Protein AF-A0A816CLB2-F1 (afdb_monomer_lite)

Structure (mmCIF, N/CA/C/O backbone):
data_AF-A0A816CLB2-F1
#
_entry.id   AF-A0A816CLB2-F1
#
loop_
_atom_site.group_PDB
_atom_site.id
_atom_site.type_symbol
_atom_site.label_atom_id
_atom_site.label_alt_id
_atom_site.label_comp_id
_atom_site.label_asym_id
_atom_site.label_entity_id
_atom_site.label_seq_id
_atom_site.pdbx_PDB_ins_code
_atom_site.Cartn_x
_atom_site.Cartn_y
_atom_site.Cartn_z
_atom_site.occupancy
_atom_site.B_iso_or_equiv
_atom_site.auth_seq_id
_atom_site.auth_comp_id
_atom_site.auth_asym_id
_atom_site.auth_atom_id
_atom_site.pdbx_PDB_model_num
ATOM 1 N N . MET A 1 1 ? -13.995 4.917 30.027 1.00 47.16 1 MET A N 1
ATOM 2 C CA . MET A 1 1 ? -13.224 3.662 29.851 1.00 47.16 1 MET A CA 1
ATOM 3 C C . MET A 1 1 ? -13.893 2.877 28.724 1.00 47.16 1 MET A C 1
ATOM 5 O O . MET A 1 1 ? -15.008 3.245 28.377 1.00 47.16 1 MET A O 1
ATOM 9 N N . LEU A 1 2 ? -13.229 1.906 28.094 1.00 53.00 2 LEU A N 1
ATOM 10 C CA . LEU A 1 2 ? -13.902 0.981 27.165 1.00 53.00 2 LEU A CA 1
ATOM 11 C C . LEU A 1 2 ? -14.524 -0.148 28.004 1.00 53.00 2 LEU A C 1
ATOM 13 O O . LEU A 1 2 ? -13.940 -0.519 29.017 1.00 53.00 2 LEU A O 1
ATOM 17 N N . ASN A 1 3 ? -15.722 -0.606 27.640 1.00 52.41 3 ASN A N 1
ATOM 18 C CA . ASN A 1 3 ? -16.567 -1.459 28.479 1.00 52.41 3 ASN A CA 1
ATOM 19 C C . ASN A 1 3 ? -15.987 -2.880 28.636 1.00 52.41 3 ASN A C 1
ATOM 21 O O . ASN A 1 3 ? -15.749 -3.567 27.643 1.00 52.41 3 ASN A O 1
ATOM 25 N N . ASP A 1 4 ? -15.801 -3.343 29.874 1.00 55.94 4 ASP A N 1
ATOM 26 C CA . ASP A 1 4 ? -15.183 -4.647 30.177 1.00 55.94 4 ASP A CA 1
ATOM 27 C C . ASP A 1 4 ? -16.116 -5.853 29.916 1.00 55.94 4 ASP A C 1
ATOM 29 O O . ASP A 1 4 ? -15.723 -7.001 30.113 1.00 55.94 4 ASP A O 1
ATOM 33 N N . ARG A 1 5 ? -17.346 -5.616 29.435 1.00 55.66 5 ARG A N 1
ATOM 34 C CA . ARG A 1 5 ? -18.370 -6.637 29.127 1.00 55.66 5 ARG A CA 1
ATOM 35 C C . ARG A 1 5 ? -18.443 -7.050 27.648 1.00 55.66 5 ARG A C 1
ATOM 37 O O . ARG A 1 5 ? -19.463 -7.524 27.175 1.00 55.66 5 ARG A O 1
ATOM 44 N N . ALA A 1 6 ? -17.345 -6.901 26.912 1.00 58.72 6 ALA A N 1
ATOM 45 C CA . ALA A 1 6 ? -17.178 -7.351 25.526 1.00 58.72 6 ALA A CA 1
ATOM 46 C C . ALA A 1 6 ? -17.761 -8.763 25.235 1.00 58.72 6 ALA A C 1
ATOM 48 O O . ALA A 1 6 ? -17.165 -9.768 25.627 1.00 58.72 6 ALA A O 1
ATOM 49 N N . GLN A 1 7 ? -18.867 -8.839 24.481 1.00 68.50 7 GLN A N 1
ATOM 50 C CA . GLN A 1 7 ? -19.517 -10.085 24.037 1.00 68.50 7 GLN A CA 1
ATOM 51 C C . GLN A 1 7 ? -19.471 -10.255 22.504 1.00 68.50 7 GLN A C 1
ATOM 53 O O . GLN A 1 7 ? -19.108 -9.348 21.756 1.00 68.50 7 GLN A O 1
ATOM 58 N N . THR A 1 8 ? -19.816 -11.454 22.024 1.00 72.94 8 THR A N 1
ATOM 59 C CA . THR A 1 8 ? -20.040 -11.716 20.588 1.00 72.94 8 THR A CA 1
ATOM 60 C C . THR A 1 8 ? -21.415 -11.154 20.201 1.00 72.94 8 THR A C 1
ATOM 62 O O . THR A 1 8 ? -22.356 -11.384 20.959 1.00 72.94 8 THR A O 1
ATOM 65 N N . PRO A 1 9 ? -21.580 -10.438 19.071 1.00 84.75 9 PRO A N 1
ATOM 66 C CA . PRO A 1 9 ? -22.865 -9.852 18.707 1.00 84.75 9 PRO A CA 1
ATOM 67 C C . PRO A 1 9 ? -23.951 -10.914 18.509 1.00 84.75 9 PRO A C 1
ATOM 69 O O . PRO A 1 9 ? -23.724 -11.957 17.894 1.00 84.75 9 PRO A O 1
ATOM 72 N N . THR A 1 10 ? -25.143 -10.605 19.009 1.00 85.31 10 THR A N 1
ATOM 73 C CA . THR A 1 10 ? -26.336 -11.458 18.996 1.00 85.31 10 THR A CA 1
ATOM 74 C C . THR A 1 10 ? -27.439 -10.926 18.079 1.00 85.31 10 THR A C 1
ATOM 76 O O . THR A 1 10 ? -28.344 -11.684 17.734 1.00 85.31 10 THR A O 1
ATOM 79 N N . THR A 1 11 ? -27.360 -9.662 17.632 1.00 88.69 11 THR A N 1
ATOM 80 C CA . THR A 1 11 ? -28.346 -9.041 16.722 1.00 88.69 11 THR A CA 1
ATOM 81 C C . THR A 1 11 ? -27.744 -8.568 15.392 1.00 88.69 11 THR A C 1
ATOM 83 O O . THR A 1 11 ? -26.525 -8.448 15.224 1.00 88.69 11 THR A O 1
ATOM 86 N N . GLN A 1 12 ? -28.607 -8.309 14.405 1.00 87.06 12 GLN A N 1
ATOM 87 C CA . GLN A 1 12 ? -28.181 -7.832 13.090 1.00 87.06 12 GLN A CA 1
ATOM 88 C C . GLN A 1 12 ? -27.608 -6.410 13.160 1.00 87.06 12 GLN A C 1
ATOM 90 O O . GLN A 1 12 ? -26.611 -6.113 12.508 1.00 87.06 12 GLN A O 1
ATOM 95 N N . GLU A 1 13 ? -28.211 -5.551 13.971 1.00 89.06 13 GLU A N 1
ATOM 96 C CA . GLU A 1 13 ? -27.792 -4.173 14.235 1.00 89.06 13 GLU A CA 1
ATOM 97 C C . GLU A 1 13 ? -26.381 -4.174 14.829 1.00 89.06 13 GLU A C 1
ATOM 99 O O . GLU A 1 13 ? -25.489 -3.483 14.339 1.00 89.06 13 GLU A O 1
ATOM 104 N N . GLN A 1 14 ? -26.150 -5.053 15.806 1.00 89.38 14 GLN A N 1
ATOM 105 C CA . GLN A 1 14 ? -24.847 -5.269 16.420 1.00 89.38 14 GLN A CA 1
ATOM 106 C C . GLN A 1 14 ? -23.773 -5.706 15.402 1.00 89.38 14 GLN A C 1
ATOM 108 O O . GLN A 1 14 ? -22.661 -5.179 15.428 1.00 89.38 14 GLN A O 1
ATOM 113 N N . GLN A 1 15 ? -24.084 -6.606 14.458 1.00 91.62 15 GLN A N 1
ATOM 114 C CA . GLN A 1 15 ? -23.147 -6.945 13.374 1.00 91.62 15 GLN A CA 1
ATOM 115 C C . GLN A 1 15 ? -22.922 -5.783 12.392 1.00 91.62 15 GLN A C 1
ATOM 117 O O . GLN A 1 15 ? -21.819 -5.630 11.863 1.00 91.62 15 GLN A O 1
ATOM 122 N N . THR A 1 16 ? -23.938 -4.959 12.131 1.00 89.88 16 THR A N 1
ATOM 123 C CA . THR A 1 16 ? -23.809 -3.804 11.231 1.00 89.88 16 THR A CA 1
ATOM 124 C C . THR A 1 16 ? -22.740 -2.824 11.727 1.00 89.88 16 THR A C 1
ATOM 126 O O . THR A 1 16 ? -21.962 -2.339 10.912 1.00 89.88 16 THR A O 1
ATOM 129 N N . LEU A 1 17 ? -22.583 -2.649 13.043 1.00 90.81 17 LEU A N 1
ATOM 130 C CA . LEU A 1 17 ? -21.523 -1.815 13.631 1.00 90.81 17 LEU A CA 1
ATOM 131 C C . LEU A 1 17 ? -20.106 -2.343 13.318 1.00 90.81 17 LEU A C 1
ATOM 133 O O . LEU A 1 17 ? -19.226 -1.570 12.939 1.00 90.81 17 LEU A O 1
ATOM 137 N N . TYR A 1 18 ? -19.882 -3.665 13.368 1.00 93.12 18 TYR A N 1
ATOM 138 C CA . TYR A 1 18 ? -18.615 -4.271 12.918 1.00 93.12 18 TYR A CA 1
ATOM 139 C C . TYR A 1 18 ? -18.376 -4.069 11.410 1.00 93.12 18 TYR A C 1
ATOM 141 O O . TYR A 1 18 ? -17.237 -3.893 10.974 1.00 93.12 18 TYR A O 1
ATOM 149 N N . ASN A 1 19 ? -19.440 -4.078 10.602 1.00 92.38 19 ASN A N 1
ATOM 150 C CA . ASN A 1 19 ? -19.346 -3.860 9.159 1.00 92.38 19 ASN A CA 1
ATOM 151 C C . ASN A 1 19 ? -18.997 -2.406 8.821 1.00 92.38 19 ASN A C 1
ATOM 153 O O . ASN A 1 19 ? -18.107 -2.168 8.006 1.00 92.38 19 ASN A O 1
ATOM 157 N N . GLU A 1 20 ? -19.663 -1.442 9.455 1.00 90.12 20 GLU A N 1
ATOM 158 C CA . GLU A 1 20 ? -19.375 -0.010 9.323 1.00 90.12 20 GLU A CA 1
ATOM 159 C C . GLU A 1 20 ? -17.947 0.311 9.765 1.00 90.12 20 GLU A C 1
ATOM 161 O O . GLU A 1 20 ? -17.233 1.031 9.065 1.00 90.12 20 GLU A O 1
ATOM 166 N N . PHE A 1 21 ? -17.482 -0.314 10.850 1.00 93.31 21 PHE A N 1
ATOM 167 C CA . PHE A 1 21 ? -16.097 -0.213 11.297 1.00 93.31 21 PHE A CA 1
ATOM 168 C C . PHE A 1 21 ? -15.098 -0.669 10.213 1.00 93.31 21 PHE A C 1
ATOM 170 O O . PHE A 1 21 ? -14.149 0.057 9.907 1.00 93.31 21 PHE A O 1
ATOM 177 N N . ILE A 1 22 ? -15.331 -1.818 9.560 1.00 93.81 22 ILE A N 1
ATOM 178 C CA . ILE A 1 22 ? -14.473 -2.302 8.458 1.00 93.81 22 ILE A CA 1
ATOM 179 C C . ILE A 1 22 ? -14.586 -1.419 7.205 1.00 93.81 22 ILE A C 1
ATOM 181 O O . ILE A 1 22 ? -13.595 -1.230 6.503 1.00 93.81 22 ILE A O 1
ATOM 185 N N . LEU A 1 23 ? -15.748 -0.833 6.908 1.00 89.06 23 LEU A N 1
ATOM 186 C CA . LEU A 1 23 ? -15.881 0.122 5.797 1.00 89.06 23 LEU A CA 1
ATOM 187 C C . LEU A 1 23 ? -15.070 1.401 6.038 1.00 89.06 23 LEU A C 1
ATOM 189 O O . LEU A 1 23 ? -14.453 1.927 5.111 1.00 89.06 23 LEU A O 1
ATOM 193 N N . MET A 1 24 ? -15.077 1.885 7.280 1.00 91.06 24 MET A N 1
ATOM 194 C CA . MET A 1 24 ? -14.465 3.147 7.687 1.00 91.06 24 MET A CA 1
ATOM 195 C C . MET A 1 24 ? -12.944 3.044 7.874 1.00 91.06 24 MET A C 1
ATOM 197 O O . MET A 1 24 ? -12.213 3.958 7.485 1.00 91.06 24 MET A O 1
ATOM 201 N N . TYR A 1 25 ? -12.465 1.931 8.437 1.00 94.69 25 TYR A N 1
ATOM 202 C CA . TYR A 1 25 ? -11.061 1.722 8.812 1.00 94.69 25 TYR A CA 1
ATOM 203 C C . TYR A 1 25 ? -10.380 0.551 8.085 1.00 94.69 25 TYR A C 1
ATOM 205 O O . TYR A 1 25 ? -9.188 0.318 8.270 1.00 94.69 25 TYR A O 1
ATOM 213 N N . GLY A 1 26 ? -11.085 -0.175 7.222 1.00 94.00 26 GLY A N 1
ATOM 214 C CA . GLY A 1 26 ? -10.545 -1.354 6.551 1.00 94.00 26 GLY A CA 1
ATOM 215 C C . GLY A 1 26 ? -10.411 -2.567 7.477 1.00 94.00 26 GLY A C 1
ATOM 216 O O . GLY A 1 26 ? -10.981 -2.643 8.563 1.00 94.00 26 GLY A O 1
ATOM 217 N N . THR A 1 27 ? -9.650 -3.556 7.018 1.00 93.62 27 THR A N 1
ATOM 218 C CA . THR A 1 27 ? -9.418 -4.832 7.722 1.00 93.62 27 THR A CA 1
ATOM 219 C C . THR A 1 27 ? -8.087 -4.872 8.469 1.00 93.62 27 THR A C 1
ATOM 221 O O . THR A 1 27 ? -7.867 -5.714 9.340 1.00 93.62 27 THR A O 1
ATOM 224 N N . HIS A 1 28 ? -7.180 -3.970 8.117 1.00 94.00 28 HIS A N 1
ATOM 225 C CA . HIS A 1 28 ? -5.837 -3.872 8.658 1.00 94.00 28 HIS A CA 1
ATOM 226 C C . HIS A 1 28 ? -5.539 -2.421 9.039 1.00 94.00 28 HIS A C 1
ATOM 228 O O . HIS A 1 28 ? -6.291 -1.511 8.703 1.00 94.00 28 HIS A O 1
ATOM 234 N N . TYR A 1 29 ? -4.406 -2.194 9.692 1.00 94.00 29 TYR A N 1
ATOM 235 C CA . TYR A 1 29 ? -3.774 -0.884 9.785 1.00 94.00 29 TYR A CA 1
ATOM 236 C C . TYR A 1 29 ? -2.345 -0.954 9.246 1.00 94.00 29 TYR A C 1
ATOM 238 O O . TYR A 1 29 ? -1.702 -2.004 9.298 1.00 94.00 29 TYR A O 1
ATOM 246 N N . ILE A 1 30 ? -1.840 0.160 8.719 1.00 93.31 30 ILE A N 1
ATOM 247 C CA . ILE A 1 30 ? -0.460 0.286 8.243 1.00 93.31 30 ILE A CA 1
ATOM 248 C C . ILE A 1 30 ? 0.440 0.436 9.472 1.00 93.31 30 ILE A C 1
ATOM 250 O O . ILE A 1 30 ? 0.574 1.524 10.032 1.00 93.31 30 ILE A O 1
ATOM 254 N N . SER A 1 31 ? 1.028 -0.673 9.919 1.00 92.62 31 SER A N 1
ATOM 255 C CA . SER A 1 31 ? 1.918 -0.721 11.083 1.00 92.62 31 SER A CA 1
ATOM 256 C C . SER A 1 31 ? 3.331 -0.236 10.762 1.00 92.62 31 SER A C 1
ATOM 258 O O . SER A 1 31 ? 4.023 0.276 11.640 1.00 92.6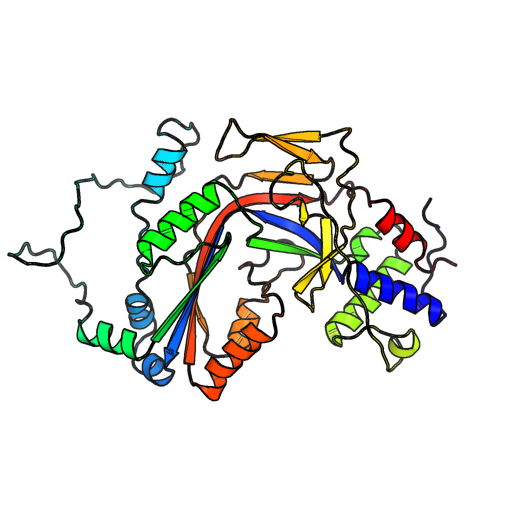2 31 SER A O 1
ATOM 260 N N . ARG A 1 32 ? 3.753 -0.356 9.498 1.00 92.19 32 ARG A N 1
ATOM 261 C CA . ARG A 1 32 ? 5.064 0.087 9.016 1.00 92.19 32 ARG A CA 1
ATOM 262 C C . ARG A 1 32 ? 4.996 0.526 7.554 1.00 92.19 32 ARG A C 1
ATOM 264 O O . ARG A 1 32 ? 4.298 -0.082 6.747 1.00 92.19 32 ARG A O 1
ATOM 271 N N . ALA A 1 33 ? 5.764 1.542 7.187 1.00 91.88 33 ALA A N 1
ATOM 272 C CA . ALA A 1 33 ? 5.967 1.996 5.817 1.00 91.88 33 ALA A CA 1
ATOM 273 C C . ALA A 1 33 ? 7.462 2.122 5.505 1.00 91.88 33 ALA A C 1
ATOM 275 O O . ALA A 1 33 ? 8.268 2.443 6.377 1.00 91.88 33 ALA A O 1
ATOM 276 N N . ILE A 1 34 ? 7.826 1.879 4.248 1.00 90.31 34 ILE A N 1
ATOM 277 C CA . ILE A 1 34 ? 9.143 2.224 3.703 1.00 90.31 34 ILE A CA 1
ATOM 278 C C . ILE A 1 34 ? 8.967 3.484 2.866 1.00 90.31 34 ILE A C 1
ATOM 280 O O . ILE A 1 34 ? 8.057 3.552 2.031 1.00 90.31 34 ILE A O 1
ATOM 284 N N . VAL A 1 35 ? 9.839 4.459 3.099 1.00 91.62 35 VAL A N 1
ATOM 285 C CA . VAL A 1 35 ? 9.767 5.797 2.515 1.00 91.62 35 VAL A CA 1
ATOM 286 C C . VAL A 1 35 ? 11.017 6.066 1.675 1.00 91.62 35 VAL A C 1
ATOM 288 O O . VAL A 1 35 ? 12.128 5.690 2.059 1.00 91.62 35 VAL A O 1
ATOM 291 N N . GLY A 1 36 ? 10.817 6.663 0.499 1.00 92.12 36 GLY A N 1
ATOM 292 C CA . GLY A 1 36 ? 11.863 6.935 -0.483 1.00 92.12 36 GLY A CA 1
ATOM 293 C C . GLY A 1 36 ? 11.304 7.001 -1.907 1.00 92.12 36 GLY A C 1
ATOM 294 O O . GLY A 1 36 ? 10.337 7.719 -2.161 1.00 92.12 36 GLY A O 1
ATOM 295 N N . GLY A 1 37 ? 11.905 6.259 -2.838 1.00 91.12 37 GLY A N 1
ATOM 296 C CA . GLY A 1 37 ? 11.543 6.240 -4.258 1.00 91.12 37 GLY A CA 1
ATOM 297 C C . GLY A 1 37 ? 11.299 4.839 -4.815 1.00 91.12 37 GLY A C 1
ATOM 298 O O . GLY A 1 37 ? 11.955 3.879 -4.418 1.00 91.12 37 GLY A O 1
ATOM 299 N N . ARG A 1 38 ? 10.370 4.709 -5.766 1.00 90.62 38 ARG A N 1
ATOM 300 C CA . ARG A 1 38 ? 10.195 3.495 -6.576 1.00 90.62 38 ARG A CA 1
ATOM 301 C C . ARG A 1 38 ? 10.047 3.834 -8.054 1.00 90.62 38 ARG A C 1
ATOM 303 O O . ARG A 1 38 ? 9.262 4.709 -8.401 1.00 90.62 38 ARG A O 1
ATOM 310 N N . ALA A 1 39 ? 10.734 3.090 -8.909 1.00 89.06 39 ALA A N 1
ATOM 311 C CA . ALA A 1 39 ? 10.478 3.048 -10.339 1.00 89.06 39 ALA A CA 1
ATOM 312 C C . ALA A 1 39 ? 10.144 1.607 -10.736 1.00 89.06 39 ALA A C 1
ATOM 314 O O . ALA A 1 39 ? 10.922 0.686 -10.482 1.00 89.06 39 ALA A O 1
ATOM 315 N N . ASN A 1 40 ? 8.986 1.417 -11.359 1.00 86.94 40 ASN A N 1
ATOM 316 C CA . ASN A 1 40 ? 8.612 0.166 -12.004 1.00 86.94 40 ASN A CA 1
ATOM 317 C C . ASN A 1 40 ? 8.750 0.374 -13.513 1.00 86.94 40 ASN A C 1
ATOM 319 O O . ASN A 1 40 ? 8.269 1.384 -14.022 1.00 86.94 40 ASN A O 1
ATOM 323 N N . ILE A 1 41 ? 9.343 -0.569 -14.239 1.00 86.81 41 ILE A N 1
ATOM 324 C CA . ILE A 1 41 ? 9.309 -0.563 -15.709 1.00 86.81 41 ILE A CA 1
ATOM 325 C C . ILE A 1 41 ? 8.680 -1.880 -16.156 1.00 86.81 41 ILE A C 1
ATOM 327 O O . ILE A 1 41 ? 9.056 -2.960 -15.712 1.00 86.81 41 ILE A O 1
ATOM 331 N N . TYR A 1 42 ? 7.652 -1.778 -16.984 1.00 87.88 42 TYR A N 1
ATOM 332 C CA . TYR A 1 42 ? 6.843 -2.885 -17.465 1.00 87.88 42 TYR A CA 1
ATOM 333 C C . TYR A 1 42 ? 7.152 -3.071 -18.942 1.00 87.88 42 TYR A C 1
ATOM 335 O O . TYR A 1 42 ? 6.623 -2.332 -19.774 1.00 87.88 42 TYR A O 1
ATOM 343 N N . THR A 1 43 ? 8.009 -4.036 -19.265 1.00 90.25 43 THR A N 1
ATOM 344 C CA . THR A 1 43 ? 8.333 -4.383 -20.650 1.00 90.25 43 THR A CA 1
ATOM 345 C C . THR A 1 43 ? 7.464 -5.555 -21.079 1.00 90.25 43 THR A C 1
ATOM 347 O O . THR A 1 43 ? 7.670 -6.696 -20.663 1.00 90.25 43 THR A O 1
ATOM 350 N N . PHE A 1 44 ? 6.460 -5.267 -21.901 1.00 91.19 44 PHE A N 1
ATOM 351 C CA . PHE A 1 44 ? 5.616 -6.275 -22.527 1.00 91.19 44 PHE A CA 1
ATOM 352 C C . PHE A 1 44 ? 6.347 -6.814 -23.755 1.00 91.19 44 PHE A C 1
ATOM 354 O O . PHE A 1 44 ? 6.688 -6.030 -24.631 1.00 91.19 44 PHE A O 1
ATOM 361 N N . MET A 1 45 ? 6.581 -8.124 -23.825 1.00 93.81 45 MET A N 1
ATOM 362 C CA . MET A 1 45 ? 7.253 -8.802 -24.946 1.00 93.81 45 MET A CA 1
ATOM 363 C C . MET A 1 45 ? 6.322 -9.836 -25.578 1.00 93.81 45 MET A C 1
ATOM 365 O O . MET A 1 45 ? 5.637 -10.562 -24.853 1.00 93.81 45 MET A O 1
ATOM 369 N N . ASN A 1 46 ? 6.280 -9.919 -26.907 1.00 94.31 46 ASN A N 1
ATOM 370 C CA . ASN A 1 46 ? 5.466 -10.903 -27.621 1.00 94.31 46 ASN A CA 1
ATOM 371 C C . ASN A 1 46 ? 5.806 -12.341 -27.152 1.00 94.31 46 ASN A C 1
ATOM 373 O O . ASN A 1 46 ? 6.975 -12.690 -26.971 1.00 94.31 46 ASN A O 1
ATOM 377 N N . LYS A 1 47 ? 4.794 -13.193 -26.927 1.00 92.56 47 LYS A N 1
ATOM 378 C CA . LYS A 1 47 ? 5.000 -14.569 -26.433 1.00 92.56 47 LYS A CA 1
ATOM 379 C C . LYS A 1 47 ? 5.847 -15.434 -27.360 1.00 92.56 47 LYS A C 1
ATOM 381 O O . LYS A 1 47 ? 6.598 -16.260 -26.852 1.00 92.56 47 LYS A O 1
ATOM 386 N N . ASP A 1 48 ? 5.737 -15.265 -28.671 1.00 94.38 48 ASP A N 1
ATOM 387 C CA . ASP A 1 48 ? 6.519 -16.028 -29.643 1.00 94.38 48 ASP A CA 1
ATOM 388 C C . ASP A 1 48 ? 7.950 -15.502 -29.748 1.00 94.38 48 ASP A C 1
ATOM 390 O O . ASP A 1 48 ? 8.873 -16.306 -29.846 1.00 94.38 48 ASP A O 1
ATOM 394 N N . TYR A 1 49 ? 8.161 -14.192 -29.577 1.00 93.25 49 TYR A N 1
ATOM 395 C CA . TYR A 1 49 ? 9.499 -13.628 -29.373 1.00 93.25 49 TYR A CA 1
ATOM 396 C C . TYR A 1 49 ? 10.185 -14.253 -28.147 1.00 93.25 49 TYR A C 1
ATOM 398 O O . TYR A 1 49 ? 11.275 -14.804 -28.257 1.00 93.25 49 TYR A O 1
ATOM 406 N N . VAL A 1 50 ? 9.512 -14.284 -26.991 1.00 92.00 50 VAL A N 1
ATOM 407 C CA . VAL A 1 50 ? 10.070 -14.865 -25.750 1.00 92.00 50 VAL A CA 1
ATOM 408 C C . VAL A 1 50 ? 10.368 -16.370 -25.861 1.00 92.00 50 VAL A C 1
ATOM 410 O O . VAL A 1 50 ? 11.206 -16.867 -25.118 1.00 92.00 50 VAL A O 1
ATOM 413 N N . LYS A 1 51 ? 9.735 -17.110 -26.784 1.00 93.00 51 LYS A N 1
ATOM 414 C CA . LYS A 1 51 ? 10.070 -18.526 -27.049 1.00 93.00 51 LYS A CA 1
ATOM 415 C C . LYS A 1 51 ? 11.348 -18.711 -27.877 1.00 93.00 51 LYS A C 1
ATOM 417 O O . LYS A 1 51 ? 11.913 -19.799 -27.832 1.00 93.00 51 LYS A O 1
ATOM 422 N N . LYS A 1 52 ? 11.767 -17.709 -28.663 1.00 94.38 52 LYS A N 1
ATOM 423 C CA . LYS A 1 52 ? 12.946 -17.796 -29.547 1.00 94.38 52 LYS A CA 1
ATOM 424 C C . LYS A 1 52 ? 14.271 -17.713 -28.786 1.00 94.38 52 LYS A C 1
ATOM 426 O O . LYS A 1 52 ? 15.249 -18.303 -29.233 1.00 94.38 52 LYS A O 1
ATOM 431 N N . TYR A 1 53 ? 14.302 -16.973 -27.679 1.00 91.88 53 TYR A N 1
ATOM 432 C CA . TYR A 1 53 ? 15.528 -16.623 -26.956 1.00 91.88 53 TYR A CA 1
ATOM 433 C C . TYR A 1 53 ? 15.620 -17.321 -25.600 1.00 91.88 53 TYR A C 1
ATOM 435 O O . TYR A 1 53 ? 14.612 -17.590 -24.942 1.00 91.88 53 TYR A O 1
ATOM 443 N N . SER A 1 54 ? 16.849 -17.574 -25.155 1.00 89.75 54 SER A N 1
ATOM 444 C CA . SER A 1 54 ? 17.117 -18.009 -23.784 1.00 89.75 54 SER A CA 1
ATOM 445 C C . SER A 1 54 ? 16.771 -16.916 -22.767 1.00 89.75 54 SER A C 1
ATOM 447 O O . SER A 1 54 ? 16.654 -15.730 -23.089 1.00 89.75 54 SER A O 1
ATOM 449 N N . ARG A 1 55 ? 16.623 -17.301 -21.494 1.00 83.69 55 ARG A N 1
ATOM 450 C CA . ARG A 1 55 ? 16.359 -16.341 -20.412 1.00 83.69 55 ARG A CA 1
ATOM 451 C C . ARG A 1 55 ? 17.522 -15.362 -20.246 1.00 83.69 55 ARG A C 1
ATOM 453 O O . ARG A 1 55 ? 17.305 -14.199 -19.920 1.00 83.69 55 ARG A O 1
ATOM 460 N N . GLU A 1 56 ? 18.734 -15.843 -20.470 1.00 83.94 56 GLU A N 1
ATOM 461 C CA . GLU A 1 56 ? 19.984 -15.102 -20.409 1.00 83.94 56 GLU A CA 1
ATOM 462 C C . GLU A 1 56 ? 20.024 -14.036 -21.513 1.00 83.94 56 GLU A C 1
ATOM 464 O O . GLU A 1 56 ? 20.208 -12.862 -21.203 1.00 83.94 56 GLU A O 1
ATOM 469 N N . GLU A 1 57 ? 19.720 -14.402 -22.763 1.00 87.88 57 GLU A N 1
ATOM 470 C CA . GLU A 1 57 ? 19.619 -13.454 -23.886 1.00 87.88 57 GLU A CA 1
ATOM 471 C C . GLU A 1 57 ? 18.509 -12.415 -23.670 1.00 87.88 57 GLU A C 1
ATOM 473 O O . GLU A 1 57 ? 18.723 -11.231 -23.923 1.00 87.88 57 GLU A O 1
ATOM 478 N N . LEU A 1 58 ? 17.348 -12.814 -23.137 1.00 87.50 58 LEU A N 1
ATOM 479 C CA . LEU A 1 58 ? 16.277 -11.873 -22.785 1.00 87.50 58 LEU A CA 1
ATOM 480 C C . LEU A 1 58 ? 16.705 -10.905 -21.670 1.00 87.50 58 LEU A C 1
ATOM 482 O O . LEU A 1 58 ? 16.373 -9.724 -21.727 1.00 87.50 58 LEU A O 1
ATOM 486 N N . ASN A 1 59 ? 17.457 -11.369 -20.666 1.00 83.31 59 ASN A N 1
ATOM 487 C CA . ASN A 1 59 ? 18.002 -10.503 -19.615 1.00 83.31 59 ASN A CA 1
ATOM 488 C C . ASN A 1 59 ? 19.045 -9.514 -20.173 1.00 83.31 59 ASN A C 1
ATOM 490 O O . ASN A 1 59 ? 19.049 -8.350 -19.769 1.00 83.31 59 ASN A O 1
ATOM 494 N N . GLU A 1 60 ? 19.899 -9.953 -21.105 1.00 83.38 60 GLU A N 1
ATOM 495 C CA . GLU A 1 60 ? 20.857 -9.090 -21.812 1.00 83.38 60 GLU A CA 1
ATOM 496 C C . GLU A 1 60 ? 20.140 -8.033 -22.671 1.00 83.38 60 GLU A C 1
ATOM 498 O O . GLU A 1 60 ? 20.475 -6.853 -22.587 1.00 83.38 60 GLU A O 1
ATOM 503 N N . GLN A 1 61 ? 19.114 -8.423 -23.436 1.00 85.12 61 GLN A N 1
ATOM 504 C CA . GLN A 1 61 ? 18.312 -7.527 -24.287 1.00 85.12 61 GLN A CA 1
ATOM 505 C C . GLN A 1 61 ? 17.473 -6.522 -23.491 1.00 85.12 61 GLN A C 1
ATOM 507 O O . GLN A 1 61 ? 17.358 -5.363 -23.889 1.00 85.12 61 GLN A O 1
ATOM 512 N N . LEU A 1 62 ? 16.920 -6.937 -22.344 1.00 84.50 62 LEU A N 1
ATOM 513 C CA . LEU A 1 62 ? 16.258 -6.026 -21.407 1.00 84.50 62 LEU A CA 1
ATOM 514 C C . LEU A 1 62 ? 17.228 -4.950 -20.889 1.00 84.50 62 LEU A C 1
ATOM 516 O O . LEU A 1 62 ? 16.777 -3.877 -20.493 1.00 84.50 62 LEU A O 1
ATOM 520 N N . GLY A 1 63 ? 18.541 -5.194 -20.971 1.00 70.00 63 GLY A N 1
ATOM 521 C CA . GLY A 1 63 ? 19.573 -4.159 -20.956 1.00 70.00 63 GLY A CA 1
ATOM 522 C C . GLY A 1 63 ? 20.106 -3.792 -19.577 1.00 70.00 63 GLY A C 1
ATOM 523 O O . GLY A 1 63 ? 20.777 -2.771 -19.449 1.00 70.00 63 GLY A O 1
ATOM 524 N N . TRP A 1 64 ? 19.809 -4.566 -18.523 1.00 56.75 64 TRP A N 1
ATOM 525 C CA . TRP A 1 64 ? 20.166 -4.172 -17.149 1.00 56.75 64 TRP A CA 1
ATOM 526 C C . TRP A 1 64 ? 21.416 -4.852 -16.607 1.00 56.75 64 TRP A C 1
ATOM 528 O O . TRP A 1 64 ? 21.476 -5.246 -15.445 1.00 56.75 64 TRP A O 1
ATOM 538 N N . SER A 1 65 ? 22.497 -4.763 -17.375 1.00 42.22 65 SER A N 1
ATOM 539 C CA . SER A 1 65 ? 23.723 -4.270 -16.753 1.00 42.22 65 SER A CA 1
ATOM 540 C C . SER A 1 65 ? 23.643 -2.743 -16.605 1.00 42.22 65 SER A C 1
ATOM 542 O O . SER A 1 65 ? 24.508 -2.024 -17.107 1.00 42.22 65 SER A O 1
ATOM 544 N N . VAL A 1 66 ? 22.628 -2.229 -15.889 1.00 41.41 66 VAL A N 1
ATOM 545 C CA . VAL A 1 66 ? 22.729 -0.884 -15.312 1.00 41.41 66 VAL A CA 1
ATOM 546 C C . VAL A 1 66 ? 23.680 -1.012 -14.126 1.00 41.41 66 VAL A C 1
ATOM 548 O O . VAL A 1 66 ? 23.267 -0.982 -12.970 1.00 41.41 66 VAL A O 1
ATOM 551 N N . GLN A 1 67 ? 24.975 -1.175 -14.420 1.00 41.66 67 GLN A N 1
ATOM 552 C CA . GLN A 1 67 ? 25.995 -0.709 -13.495 1.00 41.66 67 GLN A CA 1
ATOM 553 C C . GLN A 1 67 ? 25.690 0.770 -13.306 1.00 41.66 67 GLN A C 1
ATOM 555 O O . GLN A 1 67 ? 25.853 1.556 -14.237 1.00 41.66 67 GLN A O 1
ATOM 560 N N . ILE A 1 68 ? 25.183 1.142 -12.131 1.00 42.09 68 ILE A N 1
ATOM 561 C CA . ILE A 1 68 ? 24.913 2.542 -11.821 1.00 42.09 68 ILE A CA 1
ATOM 562 C C . ILE A 1 68 ? 26.251 3.208 -11.457 1.00 42.09 68 ILE A C 1
ATOM 564 O O . ILE A 1 68 ? 26.457 3.661 -10.334 1.00 42.09 68 ILE A O 1
ATOM 568 N N . SER A 1 69 ? 27.185 3.231 -12.414 1.00 40.75 69 SER A N 1
ATOM 569 C CA . SER A 1 69 ? 28.357 4.103 -12.389 1.00 40.75 69 SER A CA 1
ATOM 570 C C . SER A 1 69 ? 27.829 5.534 -12.402 1.00 40.75 69 SER A C 1
ATOM 572 O O . SER A 1 69 ? 27.305 5.988 -13.420 1.00 40.75 69 SER A O 1
ATOM 574 N N . GLY A 1 70 ? 27.841 6.169 -11.233 1.00 43.56 70 GLY A N 1
ATOM 575 C CA . GLY A 1 70 ? 27.132 7.421 -10.982 1.00 43.56 70 GLY A CA 1
ATOM 576 C C . GLY A 1 70 ? 26.178 7.382 -9.783 1.00 43.56 70 GLY A C 1
ATOM 577 O O . GLY A 1 70 ? 25.787 8.439 -9.314 1.00 43.56 70 GLY A O 1
ATOM 578 N N . TYR A 1 71 ? 25.811 6.215 -9.230 1.00 49.41 71 TYR A N 1
ATOM 579 C CA . TYR A 1 71 ? 25.076 6.179 -7.954 1.00 49.41 71 TYR A CA 1
ATOM 580 C C . TYR A 1 71 ? 25.996 6.514 -6.792 1.00 49.41 71 TYR A C 1
ATOM 582 O O . TYR A 1 71 ? 25.679 7.393 -6.007 1.00 49.41 71 TYR A O 1
ATOM 590 N N . GLU A 1 72 ? 27.159 5.865 -6.723 1.00 52.91 72 GLU A N 1
ATOM 591 C CA . GLU A 1 72 ? 28.188 6.208 -5.737 1.00 52.91 72 GLU A CA 1
ATOM 592 C C . GLU A 1 72 ? 28.681 7.647 -5.926 1.00 52.91 72 GLU A C 1
ATOM 594 O O . GLU A 1 72 ? 28.904 8.333 -4.944 1.00 52.91 72 GLU A O 1
ATOM 599 N N . GLU A 1 73 ? 28.766 8.144 -7.163 1.00 52.19 73 GLU A N 1
ATOM 600 C CA . GLU A 1 73 ? 29.159 9.529 -7.462 1.00 52.19 73 GLU A CA 1
ATOM 601 C C . GLU A 1 73 ? 28.092 10.541 -7.011 1.00 52.19 73 GLU A C 1
ATOM 603 O O . GLU A 1 73 ? 28.408 11.485 -6.302 1.00 52.19 73 GLU A O 1
ATOM 608 N N . LEU A 1 74 ? 26.812 10.293 -7.312 1.00 52.81 74 LEU A N 1
ATOM 609 C CA . LEU A 1 74 ? 25.703 11.162 -6.902 1.00 52.81 74 LEU A CA 1
ATOM 610 C C . LEU A 1 74 ? 25.400 11.048 -5.396 1.00 52.81 74 LEU A C 1
ATOM 612 O O . LEU A 1 74 ? 24.899 11.996 -4.800 1.00 52.81 74 LEU A O 1
ATOM 616 N N . LEU A 1 75 ? 25.740 9.924 -4.755 1.00 52.03 75 LEU A N 1
ATOM 617 C CA . LEU A 1 75 ? 25.844 9.855 -3.299 1.00 52.03 75 LEU A CA 1
ATOM 618 C C . LEU A 1 75 ? 27.035 10.705 -2.818 1.00 52.03 75 LEU A C 1
ATOM 620 O O . LEU A 1 75 ? 26.832 11.594 -2.005 1.00 52.03 75 LEU A O 1
ATOM 624 N N . ASN A 1 76 ? 28.247 10.540 -3.342 1.00 54.28 76 ASN A N 1
ATOM 625 C CA . ASN A 1 76 ? 29.403 11.341 -2.913 1.00 54.28 76 ASN A CA 1
ATOM 626 C C . ASN A 1 76 ? 29.175 12.862 -3.088 1.00 54.28 76 ASN A C 1
ATOM 628 O O . ASN A 1 76 ? 29.593 13.633 -2.228 1.00 54.28 76 ASN A O 1
ATOM 632 N N . ASP A 1 77 ? 28.445 13.291 -4.122 1.00 54.59 77 ASP A N 1
ATOM 633 C CA . ASP A 1 77 ? 28.024 14.686 -4.332 1.00 54.59 77 ASP A CA 1
ATOM 634 C C . ASP A 1 77 ? 26.954 15.170 -3.327 1.00 54.59 77 ASP A C 1
ATOM 636 O O . ASP A 1 77 ? 26.897 16.359 -3.010 1.00 54.59 77 ASP A O 1
ATOM 640 N N . LEU A 1 78 ? 26.082 14.279 -2.834 1.00 48.38 78 LEU A N 1
ATOM 641 C CA . LEU A 1 78 ? 25.025 14.605 -1.861 1.00 48.38 78 LEU A CA 1
ATOM 642 C C . LEU A 1 78 ? 25.478 14.490 -0.395 1.00 48.38 78 LEU A C 1
ATOM 644 O O . LEU A 1 78 ? 24.952 15.208 0.453 1.00 48.38 78 LEU A O 1
ATOM 648 N N . PHE A 1 79 ? 26.411 13.584 -0.101 1.00 54.94 79 PHE A N 1
ATOM 649 C CA . PHE A 1 79 ? 26.860 13.225 1.252 1.00 54.94 79 PHE A CA 1
ATOM 650 C C . PHE A 1 79 ? 28.261 13.758 1.584 1.00 54.94 79 PHE A C 1
ATOM 652 O O . PHE A 1 79 ? 28.613 13.867 2.757 1.00 54.94 79 PHE A O 1
ATOM 659 N N . GLY A 1 80 ? 29.037 14.151 0.571 1.00 48.84 80 GLY A N 1
ATOM 660 C CA . GLY A 1 80 ? 30.433 14.553 0.716 1.00 48.84 80 GLY A CA 1
ATOM 661 C C . GLY A 1 80 ? 31.378 13.360 0.937 1.00 48.84 80 GLY A C 1
ATOM 662 O O . GLY A 1 80 ? 30.944 12.266 1.301 1.00 48.84 80 GLY A O 1
ATOM 663 N N . PRO A 1 81 ? 32.695 13.543 0.730 1.00 51.34 81 PRO A N 1
ATOM 664 C CA . PRO A 1 81 ? 33.684 12.475 0.903 1.00 51.34 81 PRO A CA 1
ATOM 665 C C . PRO A 1 81 ? 34.012 12.142 2.373 1.00 51.34 81 PRO A C 1
ATOM 667 O O . PRO A 1 81 ? 34.709 11.159 2.618 1.00 51.34 81 PRO A O 1
ATOM 670 N N . ASP A 1 82 ? 33.535 12.941 3.335 1.00 51.09 82 ASP A N 1
ATOM 671 C CA . ASP A 1 82 ? 34.030 12.964 4.721 1.00 51.09 82 ASP A CA 1
ATOM 672 C C . ASP A 1 82 ? 33.075 12.337 5.770 1.00 51.09 82 ASP A C 1
ATOM 674 O O . ASP A 1 82 ? 33.312 12.473 6.972 1.00 51.09 82 ASP A O 1
ATOM 678 N N . ASP A 1 83 ? 31.995 11.652 5.364 1.00 46.84 83 ASP A N 1
ATOM 679 C CA . ASP A 1 83 ? 31.041 11.018 6.299 1.00 46.84 83 ASP A CA 1
ATOM 680 C C . ASP A 1 83 ? 31.674 9.784 7.004 1.00 46.84 83 ASP A C 1
ATOM 682 O O . ASP A 1 83 ? 32.036 8.805 6.339 1.00 46.84 83 ASP A O 1
ATOM 686 N N . PRO A 1 84 ? 31.842 9.777 8.347 1.00 43.34 84 PRO A N 1
ATOM 687 C CA . PRO A 1 84 ? 32.700 8.823 9.063 1.00 43.34 84 PRO A CA 1
ATOM 688 C C . PRO A 1 84 ? 32.132 7.398 9.247 1.00 43.34 84 PRO A C 1
ATOM 690 O O . PRO A 1 84 ? 32.575 6.675 10.143 1.00 43.34 84 PRO A O 1
ATOM 693 N N . TYR A 1 85 ? 31.187 6.952 8.413 1.00 39.22 85 TYR A N 1
ATOM 694 C CA . TYR A 1 85 ? 30.667 5.576 8.403 1.00 39.22 85 TYR A CA 1
ATOM 695 C C . TYR A 1 85 ? 31.285 4.738 7.264 1.00 39.22 85 TYR A C 1
ATOM 697 O O . TYR A 1 85 ? 30.663 4.562 6.211 1.00 39.22 85 TYR A O 1
ATOM 705 N N . PRO A 1 86 ? 32.491 4.156 7.445 1.00 36.81 86 PRO A N 1
ATOM 706 C CA . PRO A 1 86 ? 33.158 3.421 6.380 1.00 36.81 86 PRO A CA 1
ATOM 707 C C . PRO A 1 86 ? 32.368 2.162 5.989 1.00 36.81 86 PRO A C 1
ATOM 709 O O . PRO A 1 86 ? 31.934 1.393 6.857 1.00 36.81 86 PRO A O 1
ATOM 712 N N . PRO A 1 87 ? 32.216 1.870 4.687 1.00 38.19 87 PRO A N 1
ATOM 713 C CA . PRO A 1 87 ? 31.645 0.610 4.266 1.00 38.19 87 PRO A CA 1
ATOM 714 C C . PRO A 1 87 ? 32.604 -0.545 4.564 1.00 38.19 87 PRO A C 1
ATOM 716 O O . PRO A 1 87 ? 33.754 -0.557 4.128 1.00 38.19 87 PRO A O 1
ATOM 719 N N . THR A 1 88 ? 32.095 -1.587 5.220 1.00 36.81 88 THR A N 1
ATOM 720 C CA . THR A 1 88 ? 32.680 -2.931 5.174 1.00 36.81 88 THR A CA 1
ATOM 721 C C . THR A 1 88 ? 32.646 -3.455 3.732 1.00 36.81 88 THR A C 1
ATOM 723 O O . THR A 1 88 ? 31.674 -4.063 3.287 1.00 36.81 88 THR A O 1
ATOM 726 N N . GLN A 1 89 ? 33.704 -3.156 2.976 1.00 37.72 89 GLN A N 1
ATOM 727 C CA . GLN A 1 89 ? 33.887 -3.586 1.590 1.00 37.72 89 GLN A CA 1
ATOM 728 C C . GLN A 1 89 ? 34.303 -5.063 1.490 1.00 37.72 89 GLN A C 1
ATOM 730 O O . GLN A 1 89 ? 35.169 -5.513 2.246 1.00 37.72 89 GLN A O 1
ATOM 735 N N . PRO A 1 90 ? 33.855 -5.782 0.448 1.00 35.84 90 PRO A N 1
ATOM 736 C CA . PRO A 1 90 ? 34.702 -6.719 -0.276 1.00 35.84 90 PRO A CA 1
ATOM 737 C C . PRO A 1 90 ? 35.677 -5.926 -1.171 1.00 35.84 90 PRO A C 1
ATOM 739 O O . PRO A 1 90 ? 35.255 -5.081 -1.956 1.00 35.84 90 PRO A O 1
ATOM 742 N N . ARG A 1 91 ? 36.984 -6.197 -1.056 1.00 34.56 91 ARG A N 1
ATOM 743 C CA . ARG A 1 91 ? 38.057 -5.623 -1.907 1.00 34.56 91 ARG A CA 1
ATOM 744 C C . ARG A 1 91 ? 37.795 -5.966 -3.395 1.00 34.56 91 ARG A C 1
ATOM 746 O O . ARG A 1 91 ? 37.209 -7.010 -3.655 1.00 34.56 91 ARG A O 1
ATOM 753 N N . THR A 1 92 ? 38.206 -5.208 -4.418 1.00 30.77 92 THR A N 1
ATOM 754 C CA . THR A 1 92 ? 39.395 -4.340 -4.615 1.00 30.77 92 THR A CA 1
ATOM 755 C C . THR A 1 92 ? 39.104 -3.148 -5.554 1.00 30.77 92 THR A C 1
ATOM 757 O O . THR A 1 92 ? 38.253 -3.290 -6.431 1.00 30.77 92 THR A O 1
ATOM 760 N N . PRO A 1 93 ? 39.851 -2.026 -5.480 1.00 32.47 93 PRO A N 1
ATOM 761 C CA . PRO A 1 93 ? 39.673 -0.879 -6.378 1.00 32.47 93 PRO A CA 1
ATOM 762 C C . PRO A 1 93 ? 40.295 -1.083 -7.774 1.00 32.47 93 PRO A C 1
ATOM 764 O O . PRO A 1 93 ? 41.338 -1.722 -7.915 1.00 32.47 93 PRO A O 1
ATOM 767 N N . ILE A 1 94 ? 39.693 -0.457 -8.790 1.00 29.22 94 ILE A N 1
ATOM 768 C CA . ILE A 1 94 ? 40.261 -0.240 -10.133 1.00 29.22 94 ILE A CA 1
ATOM 769 C C . ILE A 1 94 ? 40.365 1.286 -10.334 1.00 29.22 94 ILE A C 1
ATOM 771 O O . ILE A 1 94 ? 39.411 1.985 -9.992 1.00 29.22 94 ILE A O 1
ATOM 775 N N . PRO A 1 95 ? 41.487 1.837 -10.839 1.00 31.30 95 PRO A N 1
ATOM 776 C CA . PRO A 1 95 ? 41.652 3.284 -10.982 1.00 31.30 95 PRO A CA 1
ATOM 777 C C . PRO A 1 95 ? 40.807 3.859 -12.129 1.00 31.30 95 PRO A C 1
ATOM 779 O O . PRO A 1 95 ? 40.713 3.275 -13.210 1.00 31.30 95 PRO A O 1
ATOM 782 N N . TYR A 1 96 ? 40.226 5.038 -11.897 1.00 29.27 96 TYR A N 1
ATOM 783 C CA . TYR A 1 96 ? 39.378 5.743 -12.858 1.00 29.27 96 TYR A CA 1
ATOM 784 C C . TYR A 1 96 ? 40.183 6.463 -13.951 1.00 29.27 96 TYR A C 1
ATOM 786 O O . TYR A 1 96 ? 41.213 7.082 -13.691 1.00 29.27 96 TYR A O 1
ATOM 794 N N . SER A 1 97 ? 39.649 6.455 -15.175 1.00 26.23 97 SER A N 1
ATOM 795 C CA . SER A 1 97 ? 39.974 7.438 -16.214 1.00 26.23 97 SER A CA 1
ATOM 796 C C . SER A 1 97 ? 38.712 7.788 -17.012 1.00 26.23 97 SER A C 1
ATOM 798 O O . SER A 1 97 ? 37.802 6.969 -17.145 1.00 26.23 97 SER A O 1
ATOM 800 N N . ASN A 1 98 ? 38.643 9.039 -17.467 1.00 32.19 98 ASN A N 1
ATOM 801 C CA . ASN A 1 98 ? 37.434 9.690 -17.980 1.00 32.19 98 ASN A CA 1
ATOM 802 C C . ASN A 1 98 ? 36.794 8.972 -19.178 1.00 32.19 98 ASN A C 1
ATOM 804 O O . ASN A 1 98 ? 37.495 8.673 -20.145 1.00 32.19 98 ASN A O 1
ATOM 808 N N . TYR A 1 99 ? 35.457 8.887 -19.207 1.00 26.64 99 TYR A N 1
ATOM 809 C CA . TYR A 1 99 ? 34.720 8.661 -20.454 1.00 26.64 99 TYR A CA 1
ATOM 810 C C . TYR A 1 99 ? 33.621 9.691 -20.703 1.00 26.64 99 TYR A C 1
ATOM 812 O O . TYR A 1 99 ? 32.676 9.872 -19.944 1.00 26.64 99 TYR A O 1
ATOM 820 N N . LYS A 1 100 ? 33.775 10.342 -21.853 1.00 25.58 100 LYS A N 1
ATOM 821 C CA . LYS A 1 100 ? 32.840 11.257 -22.494 1.00 25.58 100 LYS A CA 1
ATOM 822 C C . LYS A 1 100 ? 31.945 10.425 -23.412 1.00 25.58 100 LYS A C 1
ATOM 824 O O . LYS A 1 100 ? 32.472 9.721 -24.272 1.00 25.58 100 LYS A O 1
ATOM 829 N N . ILE A 1 101 ? 30.621 10.508 -23.271 1.00 27.58 101 ILE A N 1
ATOM 830 C CA . ILE A 1 101 ? 29.711 9.864 -24.229 1.00 27.58 101 ILE A CA 1
ATOM 831 C C . ILE A 1 101 ? 29.839 10.604 -25.567 1.00 27.58 101 ILE A C 1
ATOM 833 O O . ILE A 1 101 ? 29.502 11.782 -25.674 1.00 27.58 101 ILE A O 1
ATOM 837 N N . LEU A 1 102 ? 30.352 9.910 -26.582 1.00 26.70 102 LEU A N 1
ATOM 838 C CA . LEU A 1 102 ? 30.384 10.361 -27.972 1.00 26.70 102 LEU A CA 1
ATOM 839 C C . LEU A 1 102 ? 29.514 9.426 -28.82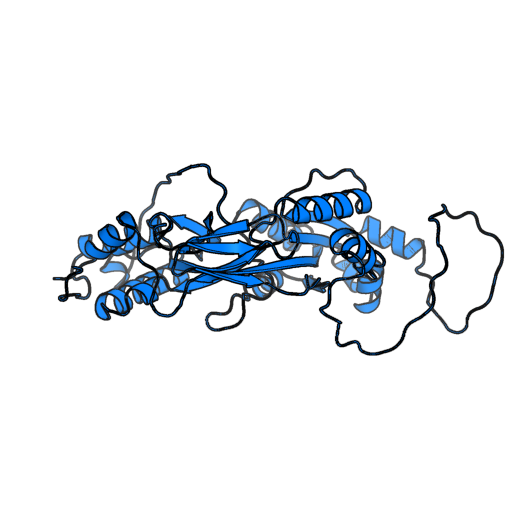3 1.00 26.70 102 LEU A C 1
ATOM 841 O O . LEU A 1 102 ? 29.532 8.215 -28.591 1.00 26.70 102 LEU A O 1
ATOM 845 N N . PRO A 1 103 ? 28.783 9.948 -29.825 1.00 29.03 103 PRO A N 1
ATOM 846 C CA . PRO A 1 103 ? 28.109 9.105 -30.802 1.00 29.03 103 PRO A CA 1
ATOM 847 C C . PRO A 1 103 ? 29.142 8.324 -31.625 1.00 29.03 103 PRO A C 1
ATOM 849 O O . PRO A 1 103 ? 30.219 8.828 -31.952 1.00 29.03 103 PRO A O 1
ATOM 852 N N . SER A 1 104 ? 28.806 7.085 -31.973 1.00 29.08 104 SER A N 1
ATOM 853 C CA . SER A 1 104 ? 29.696 6.147 -32.652 1.00 29.08 104 SER A CA 1
ATOM 854 C C . SER A 1 104 ? 30.053 6.582 -34.082 1.00 29.08 104 SER A C 1
ATOM 856 O O . SER A 1 104 ? 29.346 6.305 -35.048 1.00 29.08 104 SER A O 1
ATOM 858 N N . ARG A 1 105 ? 31.241 7.172 -34.244 1.00 31.09 105 ARG A N 1
ATOM 859 C CA . ARG A 1 105 ? 32.041 7.063 -35.475 1.00 31.09 105 ARG A CA 1
ATOM 860 C C . ARG A 1 105 ? 33.374 6.427 -35.111 1.00 31.09 105 ARG A C 1
ATOM 862 O O . ARG A 1 105 ? 34.103 6.951 -34.276 1.00 31.09 105 ARG A O 1
ATOM 869 N N . GLY A 1 106 ? 33.637 5.250 -35.670 1.00 41.31 106 GLY A N 1
ATOM 870 C CA . GLY A 1 106 ? 34.724 4.393 -35.205 1.00 41.31 106 GLY A CA 1
ATOM 871 C C . GLY A 1 106 ? 36.088 4.719 -35.807 1.00 41.31 106 GLY A C 1
ATOM 872 O O . GLY A 1 106 ? 36.177 5.117 -36.965 1.00 41.31 106 GLY A O 1
ATOM 873 N N . THR A 1 107 ? 37.141 4.405 -35.050 1.00 35.00 107 THR A N 1
ATOM 874 C CA . THR A 1 107 ? 38.454 3.994 -35.568 1.00 35.00 107 THR A CA 1
ATOM 875 C C . THR A 1 107 ? 39.144 3.019 -34.599 1.00 35.00 107 THR A C 1
ATOM 877 O O . THR A 1 107 ? 39.294 3.283 -33.415 1.00 35.00 107 THR A O 1
ATOM 880 N N . ASN A 1 108 ? 39.571 1.880 -35.149 1.00 37.88 108 ASN A N 1
ATOM 881 C CA . ASN A 1 108 ? 40.718 1.038 -34.773 1.00 37.88 108 ASN A CA 1
ATOM 882 C C . ASN A 1 108 ? 41.024 0.674 -33.297 1.00 37.88 108 ASN A C 1
ATOM 884 O O . ASN A 1 108 ? 41.790 1.334 -32.609 1.00 37.88 108 ASN A O 1
ATOM 888 N N . ARG A 1 109 ? 40.591 -0.551 -32.952 1.00 40.22 109 ARG A N 1
ATOM 889 C CA . ARG A 1 109 ? 41.363 -1.652 -32.321 1.00 40.22 109 ARG A CA 1
ATOM 890 C C . ARG A 1 109 ? 42.335 -1.342 -31.162 1.00 40.22 109 ARG A C 1
ATOM 892 O O . ARG A 1 109 ? 43.468 -0.927 -31.379 1.00 40.22 109 ARG A O 1
ATOM 899 N N . SER A 1 110 ? 42.009 -1.918 -30.004 1.00 32.12 110 SER A N 1
ATOM 900 C CA . SER A 1 110 ? 42.969 -2.707 -29.213 1.00 32.12 110 SER A CA 1
ATOM 901 C C . SER A 1 110 ? 42.301 -4.032 -28.787 1.00 32.12 110 SER A C 1
ATOM 903 O O . SER A 1 110 ? 41.142 -3.993 -28.366 1.00 32.12 110 SER A O 1
ATOM 905 N N . PRO A 1 111 ? 42.932 -5.213 -28.957 1.00 47.16 111 PRO A N 1
ATOM 906 C CA . PRO A 1 111 ? 42.279 -6.499 -28.711 1.00 47.16 111 PRO A CA 1
ATOM 907 C C . PRO A 1 111 ? 42.365 -6.919 -27.234 1.00 47.16 111 PRO A C 1
ATOM 909 O O . PRO A 1 111 ? 43.428 -7.301 -26.752 1.00 47.16 111 PRO A O 1
ATOM 912 N N . SER A 1 112 ? 41.228 -6.921 -26.531 1.00 37.28 112 SER A N 1
ATOM 913 C CA . SER A 1 112 ? 41.108 -7.537 -25.198 1.00 37.28 112 SER A CA 1
ATOM 914 C C . SER A 1 112 ? 40.606 -8.992 -25.302 1.00 37.28 112 SER A C 1
ATOM 916 O O . SER A 1 112 ? 39.789 -9.277 -26.186 1.00 37.28 112 SER A O 1
ATOM 918 N N . PRO A 1 113 ? 41.066 -9.947 -24.465 1.00 47.50 113 PRO A N 1
ATOM 919 C CA . PRO A 1 113 ? 40.803 -11.366 -24.694 1.00 47.50 113 PRO A CA 1
ATOM 920 C C . PRO A 1 113 ? 39.407 -11.828 -24.246 1.00 47.50 113 PRO A C 1
ATOM 922 O O . PRO A 1 113 ? 38.939 -11.494 -23.164 1.00 47.50 113 PRO A O 1
ATOM 925 N N . ARG A 1 114 ? 38.833 -12.746 -25.037 1.00 42.56 114 ARG A N 1
ATOM 926 C CA . ARG A 1 114 ? 37.691 -13.628 -24.708 1.00 42.56 114 ARG A CA 1
ATOM 927 C C . ARG A 1 114 ? 36.326 -12.952 -24.488 1.00 42.56 114 ARG A C 1
ATOM 929 O O . ARG A 1 114 ? 35.772 -12.930 -23.397 1.00 42.56 114 ARG A O 1
ATOM 936 N N . GLY A 1 115 ? 35.676 -12.657 -25.613 1.00 46.91 115 GLY A N 1
ATOM 937 C CA . GLY A 1 115 ? 34.424 -13.374 -25.891 1.00 46.91 115 GLY A CA 1
ATOM 938 C C . GLY A 1 115 ? 33.112 -12.779 -25.383 1.00 46.91 115 GLY A C 1
ATOM 939 O O . GLY A 1 115 ? 32.142 -13.525 -25.281 1.00 46.91 115 GLY A O 1
ATOM 940 N N . ARG A 1 116 ? 33.018 -11.463 -25.145 1.00 54.34 116 ARG A N 1
ATOM 941 C CA . ARG A 1 116 ? 31.694 -10.816 -25.183 1.00 54.34 116 ARG A CA 1
ATOM 942 C C . ARG A 1 116 ? 31.123 -10.993 -26.592 1.00 54.34 116 ARG A C 1
ATOM 944 O O . ARG A 1 116 ? 31.688 -10.457 -27.546 1.00 54.34 116 ARG A O 1
ATOM 951 N N . ARG A 1 117 ? 30.028 -11.751 -26.730 1.00 58.75 117 ARG A N 1
ATOM 952 C CA . ARG A 1 117 ? 29.222 -11.732 -27.958 1.00 58.75 117 ARG A CA 1
ATOM 953 C C . ARG A 1 117 ? 28.800 -10.282 -28.185 1.00 58.75 117 ARG A C 1
ATOM 955 O O . ARG A 1 117 ? 28.241 -9.662 -27.285 1.00 58.75 117 ARG A O 1
ATOM 962 N N . HIS A 1 118 ? 29.089 -9.736 -29.363 1.00 62.16 118 HIS A N 1
ATOM 963 C CA . HIS A 1 118 ? 28.450 -8.491 -29.764 1.00 62.16 118 HIS A CA 1
ATOM 964 C C . HIS A 1 118 ? 26.948 -8.763 -29.855 1.00 62.16 118 HIS A C 1
ATOM 966 O O . HIS A 1 118 ? 26.535 -9.658 -30.593 1.00 62.16 118 HIS A O 1
ATOM 972 N N . VAL A 1 119 ? 26.148 -8.010 -29.098 1.00 63.34 119 VAL A N 1
ATOM 973 C CA . VAL A 1 119 ? 24.699 -7.971 -29.306 1.00 63.34 119 VAL A CA 1
ATOM 974 C C . VAL A 1 119 ? 24.489 -7.473 -30.733 1.00 63.34 119 VAL A C 1
ATOM 976 O O . VAL A 1 119 ? 24.959 -6.391 -31.085 1.00 63.34 119 VAL A O 1
ATOM 979 N N . ASN A 1 120 ? 23.873 -8.303 -31.571 1.00 76.06 120 ASN A N 1
ATOM 980 C CA . ASN A 1 120 ? 23.646 -7.991 -32.976 1.00 76.06 120 ASN A CA 1
ATOM 981 C C . ASN A 1 120 ? 22.656 -6.808 -33.078 1.00 76.06 120 ASN A C 1
ATOM 983 O O . ASN A 1 120 ? 21.684 -6.724 -32.320 1.00 76.06 120 ASN A O 1
ATOM 987 N N . GLU A 1 121 ? 22.882 -5.882 -34.010 1.00 80.25 121 GLU A N 1
ATOM 988 C CA . GLU A 1 121 ? 21.947 -4.772 -34.259 1.00 80.25 121 GLU A CA 1
ATOM 989 C C . GLU A 1 121 ? 20.564 -5.308 -34.677 1.00 80.25 121 GLU A C 1
ATOM 991 O O . GLU A 1 121 ? 19.526 -4.762 -34.293 1.00 80.25 121 GLU A O 1
ATOM 996 N N . GLU A 1 122 ? 20.553 -6.449 -35.368 1.00 81.56 122 GLU A N 1
ATOM 997 C CA . GLU A 1 122 ? 19.364 -7.209 -35.756 1.00 81.56 122 GLU A CA 1
ATOM 998 C C . GLU A 1 122 ? 18.537 -7.666 -34.542 1.00 81.56 122 GLU A C 1
ATOM 1000 O O . GLU A 1 122 ? 17.339 -7.396 -34.484 1.00 81.56 122 GLU A O 1
ATOM 1005 N N . THR A 1 123 ? 19.159 -8.261 -33.511 1.00 81.56 123 THR A N 1
ATOM 1006 C CA . THR A 1 123 ? 18.425 -8.703 -32.306 1.00 81.56 123 THR A CA 1
ATOM 1007 C C . THR A 1 123 ? 17.922 -7.526 -31.475 1.00 81.56 123 THR A C 1
ATOM 1009 O O . THR A 1 123 ? 16.874 -7.629 -30.839 1.00 81.56 123 THR A O 1
ATOM 1012 N N . THR A 1 124 ? 18.619 -6.386 -31.518 1.00 83.56 124 THR A N 1
ATOM 1013 C CA . THR A 1 124 ? 18.163 -5.136 -30.886 1.00 83.56 124 THR A CA 1
ATOM 1014 C C . THR A 1 124 ? 16.948 -4.551 -31.610 1.00 83.56 124 THR A C 1
ATOM 1016 O O . THR A 1 124 ? 16.051 -3.998 -30.971 1.00 83.56 124 THR A O 1
ATOM 1019 N N . THR A 1 125 ? 16.897 -4.683 -32.936 1.00 88.75 125 THR A N 1
ATOM 1020 C CA . THR A 1 125 ? 15.760 -4.246 -33.758 1.00 88.75 125 THR A CA 1
ATOM 1021 C C . THR A 1 125 ? 14.560 -5.161 -33.538 1.00 88.75 125 THR A C 1
ATOM 1023 O O . THR A 1 125 ? 13.498 -4.673 -33.156 1.00 88.75 125 THR A O 1
ATOM 1026 N N . GLU A 1 126 ? 14.747 -6.482 -33.629 1.00 92.25 126 GLU A N 1
ATOM 1027 C CA . GLU A 1 126 ? 13.673 -7.452 -33.393 1.00 92.25 126 GLU A CA 1
ATOM 1028 C C . GLU A 1 126 ? 13.091 -7.313 -31.974 1.00 92.25 126 GLU A C 1
ATOM 1030 O O . GLU A 1 126 ? 11.871 -7.355 -31.802 1.00 92.25 126 GLU A O 1
ATOM 1035 N N . PHE A 1 127 ? 13.932 -7.060 -30.960 1.00 90.56 127 PHE A N 1
ATOM 1036 C CA . PHE A 1 127 ? 13.477 -6.763 -29.596 1.00 90.56 127 PHE A CA 1
ATOM 1037 C C . PHE A 1 127 ? 12.564 -5.532 -29.537 1.00 90.56 127 PHE A C 1
ATOM 1039 O O . PHE A 1 127 ? 11.519 -5.575 -28.889 1.00 90.56 127 PHE A O 1
ATOM 1046 N N . ARG A 1 128 ? 12.931 -4.431 -30.206 1.00 89.19 128 ARG A N 1
ATOM 1047 C CA . ARG A 1 128 ? 12.147 -3.181 -30.217 1.00 89.19 128 ARG A CA 1
ATOM 1048 C C . ARG A 1 128 ? 10.821 -3.318 -30.960 1.00 89.19 128 ARG A C 1
ATOM 1050 O O . ARG A 1 128 ? 9.850 -2.686 -30.568 1.00 89.19 128 ARG A O 1
ATOM 1057 N N . GLU A 1 129 ? 10.770 -4.136 -32.005 1.00 93.38 129 GLU A N 1
ATOM 1058 C CA . GLU A 1 129 ? 9.536 -4.411 -32.752 1.00 93.38 129 GLU A CA 1
ATOM 1059 C C . GLU A 1 129 ? 8.587 -5.344 -31.985 1.00 93.38 129 GLU A C 1
ATOM 1061 O O . GLU A 1 129 ? 7.368 -5.220 -32.088 1.00 93.38 129 GLU A O 1
ATOM 1066 N N . ASN A 1 130 ? 9.137 -6.256 -31.177 1.00 93.88 130 ASN A N 1
ATOM 1067 C CA . ASN A 1 130 ? 8.374 -7.250 -30.418 1.00 93.88 130 ASN A CA 1
ATOM 1068 C C . ASN A 1 130 ? 8.142 -6.876 -28.947 1.00 93.88 130 ASN A C 1
ATOM 1070 O O . ASN A 1 130 ? 7.571 -7.680 -28.199 1.00 93.88 130 ASN A O 1
ATOM 1074 N N . SER A 1 131 ? 8.562 -5.684 -28.514 1.00 92.06 131 SER A N 1
ATOM 1075 C CA . SER A 1 131 ? 8.375 -5.224 -27.141 1.00 92.06 131 SER A CA 1
ATOM 1076 C C . SER A 1 131 ? 7.935 -3.768 -27.024 1.00 92.06 131 SER A C 1
ATOM 1078 O O . SER A 1 131 ? 8.176 -2.931 -27.888 1.00 92.06 131 SER A O 1
ATOM 1080 N N . TYR A 1 132 ? 7.272 -3.460 -25.912 1.00 90.19 132 TYR A N 1
ATOM 1081 C CA . TYR A 1 132 ? 6.926 -2.098 -25.523 1.00 90.19 132 TYR A CA 1
ATOM 1082 C C . TYR A 1 132 ? 7.098 -1.928 -24.013 1.00 90.19 132 TYR A C 1
ATOM 1084 O O . TYR A 1 132 ? 6.595 -2.740 -23.230 1.00 90.19 132 TYR A O 1
ATOM 1092 N N . SER A 1 133 ? 7.762 -0.847 -23.603 1.00 88.25 133 SER A N 1
ATOM 1093 C CA . SER A 1 133 ? 8.022 -0.525 -22.198 1.00 88.25 133 SER A CA 1
ATOM 1094 C C . SER A 1 133 ? 7.198 0.675 -21.728 1.00 88.25 133 SER A C 1
ATOM 1096 O O . SER A 1 133 ? 7.178 1.721 -22.375 1.00 88.25 133 SER A O 1
ATOM 1098 N N . ARG A 1 134 ? 6.572 0.549 -20.553 1.00 87.62 134 ARG A N 1
ATOM 1099 C CA . ARG A 1 134 ? 6.004 1.664 -19.770 1.00 87.62 134 ARG A CA 1
ATOM 1100 C C . ARG A 1 134 ? 6.769 1.786 -18.456 1.00 87.62 134 ARG A C 1
ATOM 1102 O O . ARG A 1 134 ? 6.937 0.778 -17.779 1.00 87.62 134 ARG A O 1
ATOM 1109 N N . SER A 1 135 ? 7.138 2.998 -18.053 1.00 87.19 135 SER A N 1
ATOM 1110 C CA . SER A 1 135 ? 7.741 3.265 -16.740 1.00 87.19 135 SER A CA 1
ATOM 1111 C C . SER A 1 135 ? 6.772 4.030 -15.840 1.00 87.19 135 SER A C 1
ATOM 1113 O O . SER A 1 135 ? 6.228 5.048 -16.261 1.00 87.19 135 SER A O 1
ATOM 1115 N N . ASP A 1 136 ? 6.602 3.573 -14.600 1.00 87.75 136 ASP A N 1
ATOM 1116 C CA . ASP A 1 136 ? 5.835 4.251 -13.555 1.00 87.75 136 ASP A CA 1
ATOM 1117 C C . ASP A 1 136 ? 6.759 4.633 -12.395 1.00 87.75 136 ASP A C 1
ATOM 1119 O O . ASP A 1 136 ? 7.440 3.784 -11.815 1.00 87.75 136 ASP A O 1
ATOM 1123 N N . TYR A 1 137 ? 6.755 5.915 -12.038 1.00 89.81 137 TYR A N 1
ATOM 1124 C CA . TYR A 1 137 ? 7.663 6.502 -11.055 1.00 89.81 137 TYR A CA 1
ATOM 1125 C C . TYR A 1 137 ? 6.905 7.013 -9.826 1.00 89.81 137 TYR A C 1
ATOM 1127 O O . TYR A 1 137 ? 5.822 7.583 -9.944 1.00 89.81 137 TYR A O 1
ATOM 1135 N N . LEU A 1 138 ? 7.500 6.832 -8.649 1.00 90.62 138 LEU A N 1
ATOM 1136 C CA . LEU A 1 138 ? 7.062 7.351 -7.355 1.00 90.62 138 LEU A CA 1
ATOM 1137 C C . LEU A 1 138 ? 8.281 7.985 -6.650 1.00 90.62 138 LEU A C 1
ATOM 1139 O O . LEU A 1 138 ? 9.260 7.264 -6.436 1.00 90.62 138 LEU A O 1
ATOM 1143 N N . PRO A 1 139 ? 8.271 9.291 -6.312 1.00 89.81 139 PRO A N 1
ATOM 1144 C CA . PRO A 1 139 ? 7.264 10.283 -6.692 1.00 89.81 139 PRO A CA 1
ATOM 1145 C C . PRO A 1 139 ? 7.157 10.414 -8.219 1.00 89.81 139 PRO A C 1
ATOM 1147 O O . PRO A 1 139 ? 8.107 10.135 -8.953 1.00 89.81 139 PRO A O 1
ATOM 1150 N N . SER A 1 140 ? 5.985 10.813 -8.705 1.00 89.19 140 SER A N 1
ATOM 1151 C CA . SER A 1 140 ? 5.721 10.893 -10.142 1.00 89.19 140 SER A CA 1
ATOM 1152 C C . SER A 1 140 ? 6.573 11.968 -10.815 1.00 89.19 140 SER A C 1
ATOM 1154 O O . SER A 1 140 ? 6.623 13.112 -10.361 1.00 89.19 140 SER A O 1
ATOM 1156 N N . VAL A 1 141 ? 7.189 11.622 -11.945 1.00 89.38 141 VAL A N 1
ATOM 1157 C CA . VAL A 1 141 ? 7.870 12.575 -12.832 1.00 89.38 141 VAL A CA 1
ATOM 1158 C C . VAL A 1 141 ? 7.104 12.748 -14.133 1.00 89.38 141 VAL A C 1
ATOM 1160 O O . VAL A 1 141 ? 6.476 11.814 -14.633 1.00 89.38 141 VAL A O 1
ATOM 1163 N N . LYS A 1 142 ? 7.175 13.951 -14.708 1.00 85.38 142 LYS A N 1
ATOM 1164 C CA . LYS A 1 142 ? 6.771 14.166 -16.098 1.00 85.38 142 LYS A CA 1
ATOM 1165 C C . LYS A 1 142 ? 7.831 13.502 -16.980 1.00 85.38 142 LYS A C 1
ATOM 1167 O O . LYS A 1 142 ? 9.007 13.828 -16.859 1.00 85.38 142 LYS A O 1
ATOM 1172 N N . SER A 1 143 ? 7.424 12.547 -17.815 1.00 75.56 143 SER A N 1
ATOM 1173 C CA . SER A 1 143 ? 8.340 11.902 -18.761 1.00 75.56 143 SER A CA 1
ATOM 1174 C C . SER A 1 143 ? 8.818 12.921 -19.796 1.00 75.56 143 SER A C 1
ATOM 1176 O O . SER A 1 143 ? 7.998 13.639 -20.372 1.00 75.56 143 SER A O 1
ATOM 1178 N N . HIS A 1 144 ? 10.129 12.970 -20.035 1.00 62.84 144 HIS A N 1
ATOM 1179 C CA . HIS A 1 144 ? 10.760 13.904 -20.973 1.00 62.84 144 HIS A CA 1
ATOM 1180 C C . HIS A 1 144 ? 11.259 13.222 -22.262 1.00 62.84 144 HIS A C 1
ATOM 1182 O O . HIS A 1 144 ? 12.146 13.730 -22.941 1.00 62.84 144 HIS A O 1
ATOM 1188 N N . GLY A 1 145 ? 10.673 12.076 -22.626 1.00 61.16 145 GLY A N 1
ATOM 1189 C CA . GLY A 1 145 ? 10.923 11.372 -23.894 1.00 61.16 145 GLY A CA 1
ATOM 1190 C C . GLY A 1 145 ? 12.205 10.533 -23.922 1.00 61.16 145 GLY A C 1
ATOM 1191 O O . GLY A 1 145 ? 12.202 9.455 -24.506 1.00 61.16 145 GLY A O 1
ATOM 1192 N N . ASP A 1 146 ? 13.258 10.973 -23.233 1.00 69.62 146 ASP A N 1
ATOM 1193 C CA . ASP A 1 146 ? 14.455 10.177 -22.949 1.00 69.62 146 ASP A CA 1
ATOM 1194 C C . ASP A 1 146 ? 14.368 9.532 -21.551 1.00 69.62 146 ASP A C 1
ATOM 1196 O O . ASP A 1 146 ? 13.989 10.170 -20.560 1.00 69.62 146 ASP A O 1
ATOM 1200 N N . SER A 1 147 ? 14.723 8.250 -21.466 1.00 74.06 147 SER A N 1
ATOM 1201 C CA . SER A 1 147 ? 14.734 7.477 -20.224 1.00 74.06 147 SER A CA 1
ATOM 1202 C C . SER A 1 147 ? 15.811 7.958 -19.249 1.00 74.06 147 SER A C 1
ATOM 1204 O O . SER A 1 147 ? 15.562 7.945 -18.042 1.00 74.06 147 SER A O 1
ATOM 1206 N N . GLN A 1 148 ? 16.962 8.435 -19.738 1.00 80.38 148 GLN A N 1
ATOM 1207 C CA . GLN A 1 148 ? 18.075 8.848 -18.879 1.00 80.38 148 GLN A CA 1
ATOM 1208 C C . GLN A 1 148 ? 17.786 10.175 -18.168 1.00 80.38 148 GLN A C 1
ATOM 1210 O O . GLN A 1 148 ? 17.920 10.269 -16.946 1.00 80.38 148 GLN A O 1
ATOM 1215 N N . SER A 1 149 ? 17.314 11.192 -18.898 1.00 83.12 149 SER A N 1
ATOM 1216 C CA . SER A 1 149 ? 16.884 12.461 -18.286 1.00 83.12 149 SER A CA 1
ATOM 1217 C C . SER A 1 149 ? 15.713 12.274 -17.309 1.00 83.12 149 SER A C 1
ATOM 1219 O O . SER A 1 149 ? 15.702 12.873 -16.228 1.00 83.12 149 SER A O 1
ATOM 1221 N N . THR A 1 150 ? 14.765 11.385 -17.633 1.00 86.62 150 THR A N 1
ATOM 1222 C CA . THR A 1 150 ? 13.643 11.022 -16.751 1.00 86.62 150 THR A CA 1
ATOM 1223 C C . THR A 1 150 ? 14.135 10.333 -15.469 1.00 86.62 150 THR A C 1
ATOM 1225 O O . 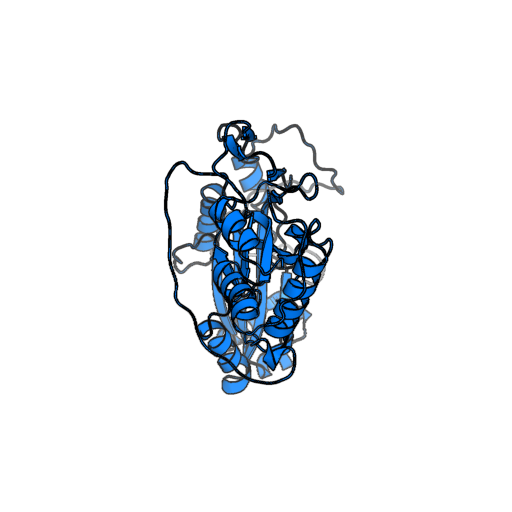THR A 1 150 ? 13.649 10.653 -14.383 1.00 86.62 150 THR A O 1
ATOM 1228 N N . TRP A 1 151 ? 15.136 9.449 -15.563 1.00 85.94 151 TRP A N 1
ATOM 1229 C CA . TRP A 1 151 ? 15.754 8.781 -14.413 1.00 85.94 151 TRP A CA 1
ATOM 1230 C C . TRP A 1 151 ? 16.445 9.761 -13.456 1.00 85.94 151 TRP A C 1
ATOM 1232 O O . TRP A 1 151 ? 16.119 9.781 -12.269 1.00 85.94 151 TRP A O 1
ATOM 1242 N N . SER A 1 152 ? 17.340 10.619 -13.957 1.00 87.56 152 SER A N 1
ATOM 1243 C CA . SER A 1 152 ? 18.040 11.607 -13.121 1.00 87.56 152 SER A CA 1
ATOM 1244 C C . SER A 1 152 ? 17.073 12.614 -12.485 1.00 87.56 152 SER A C 1
ATOM 1246 O O . SER A 1 152 ? 17.225 12.971 -11.316 1.00 87.56 152 SER A O 1
ATOM 1248 N N . THR A 1 153 ? 16.025 13.016 -13.214 1.00 90.62 153 THR A N 1
ATOM 1249 C CA . THR A 1 153 ? 14.946 13.870 -12.684 1.00 90.62 153 THR A CA 1
ATOM 1250 C C . THR A 1 153 ? 14.182 13.175 -11.557 1.00 90.62 153 THR A C 1
ATOM 1252 O O . THR A 1 153 ? 13.905 13.789 -10.527 1.00 90.62 153 THR A O 1
ATOM 1255 N N . TRP A 1 154 ? 13.858 11.887 -11.713 1.00 92.06 154 TRP A N 1
ATOM 1256 C CA . TRP A 1 154 ? 13.205 11.108 -10.661 1.00 92.06 154 TRP A CA 1
ATOM 1257 C C . TRP A 1 154 ? 14.094 10.969 -9.428 1.00 92.06 154 TRP A C 1
ATOM 1259 O O . TRP A 1 154 ? 13.623 11.243 -8.330 1.00 92.06 154 TRP A O 1
ATOM 1269 N N . LEU A 1 155 ? 15.378 10.651 -9.596 1.00 89.38 155 LEU A N 1
ATOM 1270 C CA . LEU A 1 155 ? 16.335 10.527 -8.496 1.00 89.38 155 LEU A CA 1
ATOM 1271 C C . LEU A 1 155 ? 16.447 11.835 -7.688 1.00 89.38 155 LEU A C 1
ATOM 1273 O O . LEU A 1 155 ? 16.330 11.826 -6.462 1.00 89.38 155 LEU A O 1
ATOM 1277 N N . ALA A 1 156 ? 16.554 12.975 -8.378 1.00 90.38 156 ALA A N 1
ATOM 1278 C CA . ALA A 1 156 ? 16.557 14.301 -7.759 1.00 90.38 156 ALA A CA 1
ATOM 1279 C C . ALA A 1 156 ? 15.212 14.686 -7.106 1.00 90.38 156 ALA A C 1
ATOM 1281 O O . ALA A 1 156 ? 15.191 15.486 -6.168 1.00 90.38 156 ALA A O 1
ATOM 1282 N N . ASN A 1 157 ? 14.087 14.138 -7.576 1.00 91.75 157 ASN A N 1
ATOM 1283 C CA . ASN A 1 157 ? 12.774 14.350 -6.964 1.00 91.75 157 ASN A CA 1
ATOM 1284 C C . ASN A 1 157 ? 12.551 13.455 -5.743 1.00 91.75 157 ASN A C 1
ATOM 1286 O O . ASN A 1 157 ? 12.011 13.946 -4.754 1.00 91.75 157 ASN A O 1
ATOM 1290 N N . VAL A 1 158 ? 13.028 12.203 -5.764 1.00 91.38 158 VAL A N 1
ATOM 1291 C CA . VAL A 1 158 ? 13.107 11.344 -4.572 1.00 91.38 158 VAL A CA 1
ATOM 1292 C C . VAL A 1 158 ? 13.858 12.108 -3.482 1.00 91.38 158 VAL A C 1
ATOM 1294 O O . VAL A 1 158 ? 13.273 12.338 -2.431 1.00 91.38 158 VAL A O 1
ATOM 1297 N N . ALA A 1 159 ? 15.063 12.626 -3.783 1.00 87.75 159 ALA A N 1
ATOM 1298 C CA . ALA A 1 159 ? 15.910 13.448 -2.895 1.00 87.75 159 ALA A CA 1
ATOM 1299 C C . ALA A 1 159 ? 15.222 14.683 -2.274 1.00 87.75 159 ALA A C 1
ATOM 1301 O O . ALA A 1 159 ? 15.660 15.185 -1.242 1.00 87.75 159 ALA A O 1
ATOM 1302 N N . LYS A 1 160 ? 14.130 15.178 -2.865 1.00 88.94 160 LYS A N 1
ATOM 1303 C CA . LYS A 1 160 ? 13.398 16.353 -2.364 1.00 88.94 160 LYS A CA 1
ATOM 1304 C C . LYS A 1 160 ? 12.114 15.975 -1.631 1.00 88.94 160 LYS A C 1
ATOM 1306 O O . LYS A 1 160 ? 11.786 16.618 -0.630 1.00 88.94 160 LYS A O 1
ATOM 1311 N N . GLN A 1 161 ? 11.396 14.978 -2.146 1.00 90.12 161 GLN A N 1
ATOM 1312 C CA . GLN A 1 161 ? 10.032 14.598 -1.776 1.00 90.12 161 GLN A CA 1
ATOM 1313 C C . GLN A 1 161 ? 9.889 13.063 -1.801 1.00 90.12 161 GLN A C 1
ATOM 1315 O O . GLN A 1 161 ? 9.304 12.508 -2.738 1.00 90.12 161 GLN A O 1
ATOM 1320 N N . PRO A 1 162 ? 10.425 12.347 -0.796 1.00 91.75 162 PRO A N 1
ATOM 1321 C CA . PRO A 1 162 ? 10.269 10.904 -0.715 1.00 91.75 162 PRO A CA 1
ATOM 1322 C C . PRO A 1 162 ? 8.804 10.547 -0.429 1.00 91.75 162 PRO A C 1
ATOM 1324 O O . PRO A 1 162 ? 8.078 11.282 0.243 1.00 91.75 162 PRO A O 1
ATOM 1327 N N . VAL A 1 163 ? 8.364 9.393 -0.922 1.00 92.19 163 VAL A N 1
ATOM 1328 C CA . VAL A 1 163 ? 6.987 8.904 -0.777 1.00 92.19 163 VAL A CA 1
ATOM 1329 C C . VAL A 1 163 ? 6.964 7.493 -0.205 1.00 92.19 163 VAL A C 1
ATOM 1331 O O . VAL A 1 163 ? 7.979 6.800 -0.165 1.00 92.19 163 VAL A O 1
ATOM 1334 N N . VAL A 1 164 ? 5.795 7.038 0.244 1.00 90.62 164 VAL A N 1
ATOM 1335 C CA . VAL A 1 164 ? 5.619 5.664 0.731 1.00 90.62 164 VAL A CA 1
ATOM 1336 C C . VAL A 1 164 ? 5.610 4.694 -0.445 1.00 90.62 164 VAL A C 1
ATOM 1338 O O . VAL A 1 164 ? 4.661 4.661 -1.228 1.00 90.62 164 VAL A O 1
ATOM 1341 N N . ILE A 1 165 ? 6.657 3.878 -0.541 1.00 88.19 165 ILE A N 1
ATOM 1342 C CA . ILE A 1 165 ? 6.875 2.941 -1.655 1.00 88.19 165 ILE A CA 1
ATOM 1343 C C . ILE A 1 165 ? 6.479 1.502 -1.324 1.00 88.19 165 ILE A C 1
ATOM 1345 O O . ILE A 1 165 ? 6.274 0.690 -2.231 1.00 88.19 165 ILE A O 1
ATOM 1349 N N . ASN A 1 166 ? 6.367 1.185 -0.033 1.00 86.25 166 ASN A N 1
ATOM 1350 C CA . ASN A 1 166 ? 5.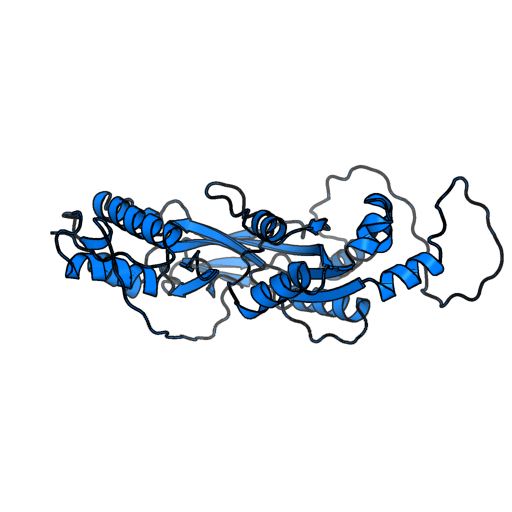965 -0.121 0.476 1.00 86.25 166 ASN A CA 1
ATOM 1351 C C . ASN A 1 166 ? 5.293 0.031 1.854 1.00 86.25 166 ASN A C 1
ATOM 1353 O O . ASN A 1 166 ? 5.591 0.967 2.599 1.00 86.25 166 ASN A O 1
ATOM 1357 N N . ARG A 1 167 ? 4.384 -0.886 2.193 1.00 87.75 167 ARG A N 1
ATOM 1358 C CA . ARG A 1 167 ? 3.587 -0.889 3.426 1.00 87.75 167 ARG A CA 1
ATOM 1359 C C . ARG A 1 167 ? 3.574 -2.297 4.010 1.00 87.75 167 ARG A C 1
ATOM 1361 O O . ARG A 1 167 ? 3.271 -3.258 3.313 1.00 87.75 167 ARG A O 1
ATOM 1368 N N . THR A 1 168 ? 3.863 -2.404 5.299 1.00 86.25 168 THR A N 1
ATOM 1369 C CA . THR A 1 168 ? 3.518 -3.574 6.111 1.00 86.25 168 THR A CA 1
ATOM 1370 C C . THR A 1 168 ? 2.223 -3.253 6.836 1.00 86.25 168 THR A C 1
ATOM 1372 O O . THR A 1 168 ? 2.052 -2.153 7.370 1.00 86.25 168 THR A O 1
ATOM 1375 N N . VAL A 1 169 ? 1.301 -4.205 6.822 1.00 88.88 169 VAL A N 1
ATOM 1376 C CA . VAL A 1 169 ? -0.021 -4.055 7.419 1.00 88.88 169 VAL A CA 1
ATOM 1377 C C . VAL A 1 169 ? -0.229 -5.126 8.477 1.00 88.88 169 VAL A C 1
ATOM 1379 O O . VAL A 1 169 ? 0.353 -6.205 8.406 1.00 88.88 169 VAL A O 1
ATOM 1382 N N . SER A 1 170 ? -1.045 -4.825 9.477 1.00 88.81 170 SER A N 1
ATOM 1383 C CA . SER A 1 170 ? -1.343 -5.732 10.585 1.00 88.81 170 SER A CA 1
ATOM 1384 C C . SER A 1 170 ? -2.844 -5.736 10.847 1.00 88.81 170 SER A C 1
ATOM 1386 O O . SER A 1 170 ? -3.505 -4.719 10.643 1.00 88.81 170 SER A O 1
ATOM 1388 N N . LEU A 1 171 ? -3.403 -6.878 11.257 1.00 91.12 171 LEU A N 1
ATOM 1389 C CA . LEU A 1 171 ? -4.846 -7.015 11.479 1.00 91.12 171 LEU A CA 1
ATOM 1390 C C . LEU A 1 171 ? -5.345 -5.983 12.497 1.00 91.12 171 LEU A C 1
ATOM 1392 O O . LEU A 1 171 ? -4.825 -5.890 13.610 1.00 91.12 171 LEU A O 1
ATOM 1396 N N . ILE A 1 172 ? -6.391 -5.241 12.133 1.00 94.44 172 ILE A N 1
ATOM 1397 C CA . ILE A 1 172 ? -6.968 -4.178 12.971 1.00 94.44 172 ILE A CA 1
ATOM 1398 C C . ILE A 1 172 ? -7.528 -4.715 14.297 1.00 94.44 172 ILE A C 1
ATOM 1400 O O . ILE A 1 172 ? -7.465 -4.039 15.322 1.00 94.44 172 ILE A O 1
ATOM 1404 N N . SER A 1 173 ? -7.959 -5.981 14.312 1.00 93.56 173 SER A N 1
ATOM 1405 C CA . SER A 1 173 ? -8.366 -6.709 15.516 1.00 93.56 173 SER A CA 1
ATOM 1406 C C . SER A 1 173 ? -7.263 -6.807 16.576 1.00 93.56 173 SER A C 1
ATOM 1408 O O . SER A 1 173 ? -7.575 -6.931 17.755 1.00 93.56 173 SER A O 1
ATOM 1410 N N . ASN A 1 174 ? -5.980 -6.729 16.208 1.00 92.38 174 ASN A N 1
ATOM 1411 C CA . ASN A 1 174 ? -4.875 -6.839 17.168 1.00 92.38 174 ASN A CA 1
ATOM 1412 C C . ASN A 1 174 ? -4.786 -5.627 18.110 1.00 92.38 174 ASN A C 1
ATOM 1414 O O . ASN A 1 174 ? -4.310 -5.763 19.235 1.00 92.38 174 ASN A O 1
ATOM 1418 N N . LEU A 1 175 ? -5.327 -4.472 17.704 1.00 91.94 175 LEU A N 1
ATOM 1419 C CA . LEU A 1 175 ? -5.449 -3.288 18.564 1.00 91.94 175 LEU A CA 1
ATOM 1420 C C . LEU A 1 175 ? -6.438 -3.509 19.728 1.00 91.94 175 LEU A C 1
ATOM 1422 O O . LEU A 1 175 ? -6.382 -2.801 20.731 1.00 91.94 175 LEU A O 1
ATOM 1426 N N . LEU A 1 176 ? -7.309 -4.521 19.628 1.00 90.69 176 LEU A N 1
ATOM 1427 C CA . LEU A 1 176 ? -8.315 -4.886 20.629 1.00 90.69 176 LEU A CA 1
ATOM 1428 C C . LEU A 1 176 ? -7.877 -6.017 21.569 1.00 90.69 176 LEU A C 1
ATOM 1430 O O . LEU A 1 176 ? -8.720 -6.695 22.146 1.00 90.69 176 LEU A O 1
ATOM 1434 N N . TYR A 1 177 ? -6.573 -6.200 21.787 1.00 90.06 177 TYR A N 1
ATOM 1435 C CA . TYR A 1 177 ? -6.024 -7.243 22.669 1.00 90.06 177 TYR A CA 1
ATOM 1436 C C . TYR A 1 177 ? -6.578 -7.245 24.112 1.00 90.06 177 TYR A C 1
ATOM 1438 O O . TYR A 1 177 ? -6.521 -8.267 24.790 1.00 90.06 177 TYR A O 1
ATOM 1446 N N . LYS A 1 178 ? -7.123 -6.116 24.591 1.00 88.38 178 LYS A N 1
ATOM 1447 C CA . LYS A 1 178 ? -7.803 -6.005 25.898 1.00 88.38 178 LYS A CA 1
ATOM 1448 C C . LYS A 1 178 ? -9.247 -6.534 25.899 1.00 88.38 178 LYS A C 1
ATOM 1450 O O . LYS A 1 178 ? -9.808 -6.740 26.967 1.00 88.38 178 LYS A O 1
ATOM 1455 N N . TYR A 1 179 ? -9.835 -6.757 24.725 1.00 89.75 179 TYR A N 1
ATOM 1456 C CA . TYR A 1 179 ? -11.236 -7.134 24.514 1.00 89.75 179 TYR A CA 1
ATOM 1457 C C . TYR A 1 179 ? -11.306 -8.410 23.656 1.00 89.75 179 TYR A C 1
ATOM 1459 O O . TYR A 1 179 ? -11.725 -8.353 22.497 1.00 89.75 179 TYR A O 1
ATOM 1467 N N . PRO A 1 180 ? -10.880 -9.576 24.186 1.00 89.56 180 PRO A N 1
ATOM 1468 C CA . PRO A 1 180 ? -10.621 -10.777 23.389 1.00 89.56 180 PRO A CA 1
ATOM 1469 C C . PRO A 1 180 ? -11.837 -11.290 22.602 1.00 89.56 180 PRO A C 1
ATOM 1471 O O . PRO A 1 180 ? -11.661 -11.832 21.512 1.00 89.56 180 PRO A O 1
ATOM 1474 N N . GLN A 1 181 ? -13.067 -11.086 23.093 1.00 86.88 181 GLN A N 1
ATOM 1475 C CA . GLN A 1 181 ? -14.282 -11.462 22.355 1.00 86.88 181 GLN A CA 1
ATOM 1476 C C . GLN A 1 181 ? -14.526 -10.552 21.141 1.00 86.88 181 GLN A C 1
ATOM 1478 O O . GLN A 1 181 ? -14.712 -11.055 20.034 1.00 86.88 181 GLN A O 1
ATOM 1483 N N . VAL A 1 182 ? -14.431 -9.226 21.309 1.00 90.38 182 VAL A N 1
ATOM 1484 C CA . VAL A 1 182 ? -14.559 -8.255 20.203 1.00 90.38 182 VAL A CA 1
ATOM 1485 C C . VAL A 1 182 ? -13.409 -8.436 19.206 1.00 90.38 182 VAL A C 1
ATOM 1487 O O . VAL A 1 182 ? -13.643 -8.442 18.001 1.00 90.38 182 VAL A O 1
ATOM 1490 N N . GLN A 1 183 ? -12.178 -8.681 19.677 1.00 92.12 183 GLN A N 1
ATOM 1491 C CA . GLN A 1 183 ? -11.034 -9.037 18.827 1.00 92.12 183 GLN A CA 1
ATOM 1492 C C . GLN A 1 183 ? -11.313 -10.295 17.991 1.00 92.12 183 GLN A C 1
ATOM 1494 O O . GLN A 1 183 ? -11.110 -10.280 16.775 1.00 92.12 183 GLN A O 1
ATOM 1499 N N . LYS A 1 184 ? -11.776 -11.380 18.626 1.00 89.50 184 LYS A N 1
ATOM 1500 C CA . LYS A 1 184 ? -12.111 -12.646 17.958 1.00 89.50 184 LYS A CA 1
ATOM 1501 C C . LYS A 1 184 ? -13.216 -12.448 16.921 1.00 89.50 184 LYS A C 1
ATOM 1503 O O . LYS A 1 184 ? -13.090 -12.940 15.802 1.00 89.50 184 LYS A O 1
ATOM 1508 N N . HIS A 1 185 ? -14.268 -11.708 17.261 1.00 90.38 185 HIS A N 1
ATOM 1509 C CA . HIS A 1 185 ? -15.398 -11.482 16.365 1.00 90.38 185 HIS A CA 1
ATOM 1510 C C . HIS A 1 185 ? -15.068 -10.557 15.189 1.00 90.38 185 HIS A C 1
ATOM 1512 O O . HIS A 1 185 ? -15.411 -10.849 14.040 1.00 90.38 185 HIS A O 1
ATOM 1518 N N . LEU A 1 186 ? -14.337 -9.471 15.447 1.00 92.81 186 LEU A N 1
ATOM 1519 C CA . LEU A 1 186 ? -13.831 -8.585 14.403 1.00 92.81 186 LEU A CA 1
ATOM 1520 C C . LEU A 1 186 ? -12.917 -9.361 13.444 1.00 92.81 186 LEU A C 1
ATOM 1522 O O . LEU A 1 186 ? -13.058 -9.216 12.232 1.00 92.81 186 LEU A O 1
ATOM 1526 N N . ARG A 1 187 ? -12.065 -10.261 13.957 1.00 92.31 187 ARG A N 1
ATOM 1527 C CA . ARG A 1 187 ? -11.257 -11.166 13.126 1.00 92.31 187 ARG A CA 1
ATOM 1528 C C . ARG A 1 187 ? -12.116 -12.086 12.252 1.00 92.31 187 ARG A C 1
ATOM 1530 O O . ARG A 1 187 ? -11.888 -12.125 11.051 1.00 92.31 187 ARG A O 1
ATOM 1537 N N . LEU A 1 188 ? -13.144 -12.743 12.798 1.00 87.19 188 LEU A N 1
ATOM 1538 C CA . LEU A 1 188 ? -14.074 -13.565 12.000 1.00 87.19 188 LEU A CA 1
ATOM 1539 C C . LEU A 1 188 ? -14.786 -12.750 10.903 1.00 87.19 188 LEU A C 1
ATOM 1541 O O . LEU A 1 188 ? -14.954 -13.226 9.779 1.00 87.19 188 LEU A O 1
ATOM 1545 N N . THR A 1 189 ? -15.164 -11.506 11.207 1.00 90.62 189 THR A N 1
ATOM 1546 C CA . THR A 1 189 ? -15.780 -10.582 10.241 1.00 90.62 189 THR A CA 1
ATOM 1547 C C . THR A 1 189 ? -14.794 -10.197 9.126 1.00 90.62 189 THR A C 1
ATOM 1549 O O . THR A 1 189 ? -15.161 -10.190 7.948 1.00 90.62 189 THR A O 1
ATOM 1552 N N . ILE A 1 190 ? -13.529 -9.938 9.473 1.00 90.50 190 ILE A N 1
ATOM 1553 C CA . ILE A 1 190 ? -12.433 -9.659 8.531 1.00 90.50 190 ILE A CA 1
ATOM 1554 C C . ILE A 1 190 ? -12.144 -10.874 7.642 1.00 90.50 190 ILE A C 1
ATOM 1556 O O . ILE A 1 190 ? -12.108 -10.735 6.420 1.00 90.50 190 ILE A O 1
ATOM 1560 N N . ASP A 1 191 ? -11.998 -12.063 8.228 1.00 82.44 191 ASP A N 1
ATOM 1561 C CA . ASP A 1 191 ? -11.733 -13.311 7.505 1.00 82.44 191 ASP A CA 1
ATOM 1562 C C . ASP A 1 191 ? -12.872 -13.613 6.512 1.00 82.44 191 ASP A C 1
ATOM 1564 O O . ASP A 1 191 ? -12.626 -13.979 5.356 1.00 82.44 191 ASP A O 1
ATOM 1568 N N . TYR A 1 192 ? -14.129 -13.372 6.912 1.00 85.31 192 TYR A N 1
ATOM 1569 C CA . TYR A 1 192 ? -15.277 -13.445 6.008 1.00 85.31 192 TYR A CA 1
ATOM 1570 C C . TYR A 1 192 ? -15.168 -12.429 4.866 1.00 85.31 192 TYR A C 1
ATOM 1572 O O . TYR A 1 192 ? -15.352 -12.805 3.704 1.00 85.31 192 TYR A O 1
ATOM 1580 N N . TYR A 1 193 ? -14.877 -11.160 5.169 1.00 87.12 193 TYR A N 1
ATOM 1581 C CA . TYR A 1 193 ? -14.765 -10.100 4.166 1.00 87.12 193 TYR A CA 1
ATOM 1582 C C . TYR A 1 193 ? -13.682 -10.412 3.128 1.00 87.12 193 TYR A C 1
ATOM 1584 O O . TYR A 1 193 ? -13.961 -10.379 1.930 1.00 87.12 193 TYR A O 1
ATOM 1592 N N . ILE A 1 194 ? -12.487 -10.808 3.574 1.00 80.56 194 ILE A N 1
ATOM 1593 C CA . ILE A 1 194 ? -11.355 -11.173 2.710 1.00 80.56 194 ILE A CA 1
ATOM 1594 C C . ILE A 1 194 ? -11.705 -12.380 1.830 1.00 80.56 194 ILE A C 1
ATOM 1596 O O . ILE A 1 194 ? -11.413 -12.377 0.634 1.00 80.56 194 ILE A O 1
ATOM 1600 N N . LYS A 1 195 ? -12.366 -13.401 2.392 1.00 76.62 195 LYS A N 1
ATOM 1601 C CA . LYS A 1 195 ? -12.767 -14.609 1.655 1.00 76.62 195 LYS A CA 1
ATOM 1602 C C . LYS A 1 195 ? -13.866 -14.353 0.617 1.00 76.62 195 LYS A C 1
ATOM 1604 O O . LYS A 1 195 ? -13.897 -15.033 -0.405 1.00 76.62 195 LYS A O 1
ATOM 1609 N N . ASN A 1 196 ? -14.785 -13.421 0.880 1.00 79.81 196 ASN A N 1
ATOM 1610 C CA . ASN A 1 196 ? -16.010 -13.249 0.089 1.00 79.81 196 ASN A CA 1
ATOM 1611 C C . ASN A 1 196 ? -16.082 -11.940 -0.722 1.00 79.81 196 ASN A C 1
ATOM 1613 O O . ASN A 1 196 ? -17.037 -11.772 -1.483 1.00 79.81 196 ASN A O 1
ATOM 1617 N N . GLY A 1 197 ? -15.148 -11.000 -0.534 1.00 81.00 197 GLY A N 1
ATOM 1618 C CA . GLY A 1 197 ? -15.175 -9.660 -1.142 1.00 81.00 197 GLY A CA 1
ATOM 1619 C C . GLY A 1 197 ? -16.396 -8.817 -0.745 1.00 81.00 197 GLY A C 1
ATOM 1620 O O . GLY A 1 197 ? -16.800 -7.920 -1.485 1.00 81.00 197 GLY A O 1
ATOM 1621 N N . LYS A 1 198 ? -17.053 -9.158 0.372 1.00 85.62 198 LYS A N 1
ATOM 1622 C CA . LYS A 1 198 ? -18.325 -8.574 0.825 1.00 85.62 198 LYS A CA 1
ATOM 1623 C C . LYS A 1 198 ? -18.469 -8.734 2.340 1.00 85.62 198 LYS A C 1
ATOM 1625 O O . LYS A 1 198 ? -18.031 -9.739 2.898 1.00 85.62 198 LYS A O 1
ATOM 1630 N N . LEU A 1 199 ? -19.113 -7.776 2.996 1.00 84.00 199 LEU A N 1
ATOM 1631 C CA . LEU A 1 199 ? -19.325 -7.820 4.445 1.00 84.00 199 LEU A CA 1
ATOM 1632 C C . LEU A 1 199 ? -20.419 -8.833 4.827 1.00 84.00 199 LEU A C 1
ATOM 1634 O O . LEU A 1 199 ? -21.306 -9.109 4.007 1.00 84.00 199 LEU A O 1
ATOM 1638 N N . PRO A 1 200 ? -20.362 -9.413 6.036 1.00 80.50 200 PRO A N 1
ATOM 1639 C CA . PRO A 1 200 ? -21.400 -10.299 6.534 1.00 80.50 200 PRO A CA 1
ATOM 1640 C C . PRO A 1 200 ? -22.486 -9.550 7.324 1.00 80.50 200 PRO A C 1
ATOM 1642 O O . PRO A 1 200 ? -22.197 -8.856 8.290 1.00 80.50 200 PRO A O 1
ATOM 1645 N N . THR A 1 201 ? -23.764 -9.752 7.002 1.00 77.56 201 THR A N 1
ATOM 1646 C CA . THR A 1 201 ? -24.836 -9.715 8.017 1.00 77.56 201 THR A CA 1
ATOM 1647 C C . THR A 1 201 ? -24.539 -10.671 9.192 1.00 77.56 201 THR A C 1
ATOM 1649 O O . THR A 1 201 ? -23.693 -11.558 9.071 1.00 77.56 201 THR A O 1
ATOM 1652 N N . LEU A 1 202 ? -25.229 -10.540 10.333 1.00 75.69 202 LEU A N 1
ATOM 1653 C CA . LEU A 1 202 ? -25.120 -11.526 11.419 1.00 75.69 202 LEU A CA 1
ATOM 1654 C C . LEU A 1 202 ? -25.561 -12.885 10.887 1.00 75.69 202 LEU A C 1
ATOM 1656 O O . LEU A 1 202 ? -24.842 -13.870 11.043 1.00 75.69 202 LEU A O 1
ATOM 1660 N N . PHE A 1 203 ? -26.675 -12.886 10.141 1.00 69.38 203 PHE A N 1
ATOM 1661 C CA . PHE A 1 203 ? -27.087 -14.068 9.409 1.00 69.38 203 PHE A CA 1
ATOM 1662 C C . PHE A 1 203 ? -25.993 -14.544 8.454 1.00 69.38 203 PHE A C 1
ATOM 1664 O O . PHE A 1 203 ? -25.909 -15.730 8.316 1.00 69.38 203 PHE A O 1
ATOM 1671 N N . GLN A 1 204 ? -25.085 -13.736 7.881 1.00 63.44 204 GLN A N 1
ATOM 1672 C CA . GLN A 1 204 ? -23.970 -14.195 7.016 1.00 63.44 204 GLN A CA 1
ATOM 1673 C C . GLN A 1 204 ? -22.779 -14.817 7.708 1.00 63.44 204 GLN A C 1
ATOM 1675 O O . GLN A 1 204 ? -22.118 -15.651 7.082 1.00 63.44 204 GLN A O 1
ATOM 1680 N N . LEU A 1 205 ? -22.541 -14.482 8.971 1.00 63.34 205 LEU A N 1
ATOM 1681 C CA . LEU A 1 205 ? -21.714 -15.329 9.823 1.00 63.34 205 LEU A CA 1
ATOM 1682 C C . LEU A 1 205 ? -22.400 -16.696 10.066 1.00 63.34 205 LEU A C 1
ATOM 1684 O O . LEU A 1 205 ? -21.748 -17.630 10.524 1.00 63.34 205 LEU A O 1
ATOM 1688 N N . THR A 1 206 ? -23.661 -16.843 9.626 1.00 56.34 206 THR A N 1
ATOM 1689 C CA . THR A 1 206 ? -24.468 -18.070 9.551 1.00 56.34 206 THR A CA 1
ATOM 1690 C C . THR A 1 206 ? -25.195 -18.347 8.182 1.00 56.34 206 THR A C 1
ATOM 1692 O O . THR A 1 206 ? -26.031 -19.243 8.200 1.00 56.34 206 THR A O 1
ATOM 1695 N N . TRP A 1 207 ? -24.838 -17.693 7.021 1.00 43.22 207 TRP A N 1
ATOM 1696 C CA . TRP A 1 207 ? -25.467 -17.622 5.627 1.00 43.22 207 TRP A CA 1
ATOM 1697 C C . TRP A 1 207 ? -25.965 -16.244 4.980 1.00 43.22 207 TRP A C 1
ATOM 1699 O O . TRP A 1 207 ? -26.411 -15.324 5.637 1.00 43.22 207 TRP A O 1
ATOM 1709 N N . GLY A 1 208 ? -25.878 -16.051 3.632 1.00 33.72 208 GLY A N 1
ATOM 1710 C CA . GLY A 1 208 ? -26.075 -14.789 2.796 1.00 33.72 208 GLY A CA 1
ATOM 1711 C C . GLY A 1 208 ? -27.197 -13.750 3.140 1.00 33.72 208 GLY A C 1
ATOM 1712 O O . GLY A 1 208 ? -28.228 -14.176 3.633 1.00 33.72 208 GLY A O 1
ATOM 1713 N N . ARG A 1 209 ? -27.194 -12.415 2.843 1.00 37.44 209 ARG A N 1
ATOM 1714 C CA . ARG A 1 209 ? -26.464 -11.401 1.979 1.00 37.44 209 ARG A CA 1
ATOM 1715 C C . ARG A 1 209 ? -26.814 -9.925 2.461 1.00 37.44 209 ARG A C 1
ATOM 1717 O O . ARG A 1 209 ? -27.630 -9.829 3.363 1.00 37.44 209 ARG A O 1
ATOM 1724 N N . THR A 1 210 ? -26.550 -8.766 1.789 1.00 36.09 210 THR A N 1
ATOM 1725 C CA . THR A 1 210 ? -25.336 -7.872 1.624 1.00 36.09 210 THR A CA 1
ATOM 1726 C C . THR A 1 210 ? -25.688 -6.430 1.091 1.00 36.09 210 THR A C 1
ATOM 1728 O O . THR A 1 210 ? -26.528 -6.366 0.196 1.00 36.09 210 THR A O 1
ATOM 1731 N N . SER A 1 211 ? -25.013 -5.306 1.472 1.00 35.25 211 SER A N 1
ATOM 1732 C CA . SER A 1 211 ? -25.146 -3.934 0.840 1.00 35.25 211 SER A CA 1
ATOM 1733 C C . SER A 1 211 ? -23.862 -3.012 0.874 1.00 35.25 211 SER A C 1
ATOM 1735 O O . SER A 1 211 ? -22.771 -3.558 1.032 1.00 35.25 211 SER A O 1
ATOM 1737 N N . LYS A 1 212 ? -23.934 -1.676 0.598 1.00 35.66 212 LYS A N 1
ATOM 1738 C CA . LYS A 1 212 ? -22.840 -0.752 0.100 1.00 35.66 212 LYS A CA 1
ATOM 1739 C C . LYS A 1 212 ? -22.554 0.542 0.937 1.00 35.66 212 LYS A C 1
ATOM 1741 O O . LYS A 1 212 ? -23.346 0.876 1.806 1.00 35.66 212 LYS A O 1
ATOM 1746 N N . SER A 1 213 ? -21.475 1.299 0.618 1.00 38.09 213 SER A N 1
ATOM 1747 C CA . SER A 1 213 ? -20.909 2.459 1.375 1.00 38.09 213 SER A CA 1
ATOM 1748 C C . SER A 1 213 ? -20.575 3.759 0.571 1.00 38.09 213 SER A C 1
ATOM 1750 O O . SER A 1 213 ? -20.747 3.794 -0.648 1.00 38.09 213 SER A O 1
ATOM 1752 N N . LEU A 1 214 ? -20.087 4.816 1.266 1.00 32.44 214 LEU A N 1
ATOM 1753 C CA . LEU A 1 214 ? -19.781 6.204 0.807 1.00 32.44 214 LEU A CA 1
ATOM 1754 C C . LEU A 1 214 ? -18.397 6.738 1.316 1.00 32.44 214 LEU A C 1
ATOM 1756 O O . LEU A 1 214 ? -17.858 6.142 2.248 1.00 32.44 214 LEU A O 1
ATOM 1760 N N . PRO A 1 215 ? -17.818 7.838 0.757 1.00 38.00 215 PRO A N 1
ATOM 1761 C CA . PRO A 1 215 ? -16.470 8.356 1.097 1.00 38.00 215 PRO A CA 1
ATOM 1762 C C . PRO A 1 215 ? -16.412 9.739 1.812 1.00 38.00 215 PRO A C 1
ATOM 1764 O O . PRO A 1 215 ? -17.378 10.498 1.780 1.00 38.00 215 PRO A O 1
ATOM 1767 N N . LEU A 1 216 ? -15.244 10.104 2.380 1.00 33.78 216 LEU A N 1
ATOM 1768 C CA . LEU A 1 216 ? -14.918 11.435 2.954 1.00 33.78 216 LEU A CA 1
ATOM 1769 C C . LEU A 1 216 ? -13.391 11.736 2.941 1.00 33.78 216 LEU A C 1
ATOM 1771 O O . LEU A 1 216 ? -12.592 10.812 2.798 1.00 33.78 216 LEU A O 1
ATOM 1775 N N . SER A 1 217 ? -12.978 13.006 3.113 1.00 37.88 217 SER A N 1
ATOM 1776 C CA . SER A 1 217 ? -11.568 13.477 3.060 1.00 37.88 217 SER A CA 1
ATOM 1777 C C . SER A 1 217 ? -11.231 14.590 4.077 1.00 37.88 217 SER A C 1
ATOM 1779 O O . SER A 1 217 ? -12.133 15.301 4.510 1.00 37.88 217 SER A O 1
ATOM 1781 N N . LEU A 1 218 ? -9.941 14.793 4.403 1.00 35.19 218 LEU A N 1
ATOM 1782 C CA . LEU A 1 218 ? -9.414 15.778 5.380 1.00 35.19 218 LEU A CA 1
ATOM 1783 C C . LEU A 1 218 ? -8.048 16.375 4.948 1.00 35.19 218 LEU A C 1
ATOM 1785 O O . LEU A 1 218 ? -7.384 15.808 4.084 1.00 35.19 218 LEU A O 1
ATOM 1789 N N . SER A 1 219 ? -7.632 17.508 5.544 1.00 38.47 219 SER A N 1
ATOM 1790 C CA . SER A 1 219 ? -6.413 18.280 5.198 1.00 38.47 219 SER A CA 1
ATOM 1791 C C . SER A 1 219 ? -5.863 19.102 6.386 1.00 38.47 219 SER A C 1
ATOM 1793 O O . SER A 1 219 ? -6.667 19.623 7.158 1.00 38.47 219 SER A O 1
ATOM 1795 N N . SER A 1 220 ? -4.532 19.271 6.508 1.00 35.25 220 SER A N 1
ATOM 1796 C CA . SER A 1 220 ? -3.865 20.404 7.202 1.00 35.25 220 SER A CA 1
ATOM 1797 C C . SER A 1 220 ? -2.349 20.490 6.890 1.00 35.25 220 SER A C 1
ATOM 1799 O O . SER A 1 220 ? -1.785 19.584 6.275 1.00 35.25 220 SER A O 1
ATOM 1801 N N . THR A 1 221 ? -1.687 21.591 7.288 1.00 47.78 221 THR A N 1
ATOM 1802 C CA . THR A 1 221 ? -0.299 21.941 6.907 1.00 47.78 221 THR A CA 1
ATOM 1803 C C . THR A 1 221 ? 0.594 22.405 8.073 1.00 47.78 221 THR A C 1
ATOM 1805 O O . THR A 1 221 ? 0.680 23.596 8.358 1.00 47.78 221 THR A O 1
ATOM 1808 N N . VAL A 1 222 ? 1.352 21.476 8.656 1.00 47.72 222 VAL A N 1
ATOM 1809 C CA . VAL A 1 222 ? 2.805 21.600 8.914 1.00 47.72 222 VAL A CA 1
ATOM 1810 C C . VAL A 1 222 ? 3.347 20.220 8.566 1.00 47.72 222 VAL A C 1
ATOM 1812 O O . VAL A 1 222 ? 2.800 19.237 9.056 1.00 47.72 222 VAL A O 1
ATOM 1815 N N . GLY A 1 223 ? 4.322 20.126 7.659 1.00 62.25 223 GLY A N 1
ATOM 1816 C CA . GLY A 1 223 ? 4.688 18.851 7.034 1.00 62.25 223 GLY A CA 1
ATOM 1817 C C . GLY A 1 223 ? 5.173 17.814 8.055 1.00 62.25 223 GLY A C 1
ATOM 1818 O O . GLY A 1 223 ? 6.285 17.976 8.558 1.00 62.25 223 GLY A O 1
ATOM 1819 N N . PRO A 1 224 ? 4.398 16.754 8.361 1.00 83.00 224 PRO A N 1
ATOM 1820 C CA . PRO A 1 224 ? 4.925 15.661 9.164 1.00 83.00 224 PRO A CA 1
ATOM 1821 C C . PRO A 1 224 ? 6.021 14.926 8.382 1.00 83.00 224 PRO A C 1
ATOM 1823 O O . PRO A 1 224 ? 6.117 15.078 7.160 1.00 83.00 224 PRO A O 1
ATOM 1826 N N . ILE A 1 225 ? 6.811 14.082 9.057 1.00 90.12 225 ILE A N 1
ATOM 1827 C CA . ILE A 1 225 ? 7.737 13.177 8.362 1.00 90.12 225 ILE A CA 1
ATOM 1828 C C . ILE A 1 225 ? 6.984 12.428 7.234 1.00 90.12 225 ILE A C 1
ATOM 1830 O O . ILE A 1 225 ? 5.910 11.869 7.494 1.00 90.12 225 ILE A O 1
ATOM 1834 N N . PRO A 1 226 ? 7.477 12.444 5.978 1.00 91.56 226 PRO A N 1
ATOM 1835 C CA . PRO A 1 226 ? 6.794 11.802 4.861 1.00 91.56 226 PRO A CA 1
ATOM 1836 C C . PRO A 1 226 ? 6.412 10.346 5.165 1.00 91.56 226 PRO A C 1
ATOM 1838 O O . PRO A 1 226 ? 7.203 9.565 5.688 1.00 91.56 226 PRO A O 1
ATOM 1841 N N . GLY A 1 227 ? 5.163 9.977 4.875 1.00 90.88 227 GLY A N 1
ATOM 1842 C CA . GLY A 1 227 ? 4.604 8.672 5.224 1.00 90.88 227 GLY A CA 1
ATOM 1843 C C . GLY A 1 227 ? 3.948 8.582 6.604 1.00 90.88 227 GLY A C 1
ATOM 1844 O O . GLY A 1 227 ? 3.202 7.626 6.839 1.00 90.88 227 GLY A O 1
ATOM 1845 N N . LEU A 1 228 ? 4.124 9.559 7.506 1.00 92.88 228 LEU A N 1
ATOM 1846 C CA . LEU A 1 228 ? 3.331 9.617 8.744 1.00 92.88 228 LEU A CA 1
ATOM 1847 C C . LEU A 1 228 ? 1.851 9.837 8.447 1.00 92.88 228 LEU A C 1
ATOM 1849 O O . LEU A 1 228 ? 1.014 9.433 9.241 1.00 92.88 228 LEU A O 1
ATOM 1853 N N . ASP A 1 229 ? 1.505 10.423 7.305 1.00 90.69 229 ASP A N 1
ATOM 1854 C CA . ASP A 1 229 ? 0.133 10.557 6.822 1.00 90.69 229 ASP A CA 1
ATOM 1855 C C . ASP A 1 229 ? -0.568 9.195 6.674 1.00 90.69 229 ASP A C 1
ATOM 1857 O O . ASP A 1 229 ? -1.730 9.089 7.062 1.00 90.69 229 ASP A O 1
ATOM 1861 N N . VAL A 1 230 ? 0.138 8.133 6.249 1.00 91.50 230 VAL A N 1
ATOM 1862 C CA . VAL A 1 230 ? -0.444 6.783 6.082 1.00 91.50 230 VAL A CA 1
ATOM 1863 C C . VAL A 1 230 ? -0.158 5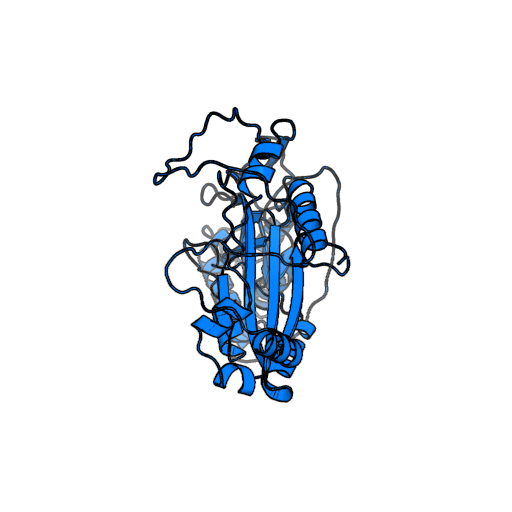.807 7.227 1.00 91.50 230 VAL A C 1
ATOM 1865 O O . VAL A 1 230 ? -0.982 4.932 7.487 1.00 91.50 230 VAL A O 1
ATOM 1868 N N . VAL A 1 231 ? 0.984 5.907 7.918 1.00 93.69 231 VAL A N 1
ATOM 1869 C CA . VAL A 1 231 ? 1.294 5.000 9.041 1.00 93.69 231 VAL A CA 1
ATOM 1870 C C . VAL A 1 231 ? 0.301 5.240 10.182 1.00 93.69 231 VAL A C 1
ATOM 1872 O O . VAL A 1 231 ? -0.129 6.366 10.432 1.00 93.69 231 VAL A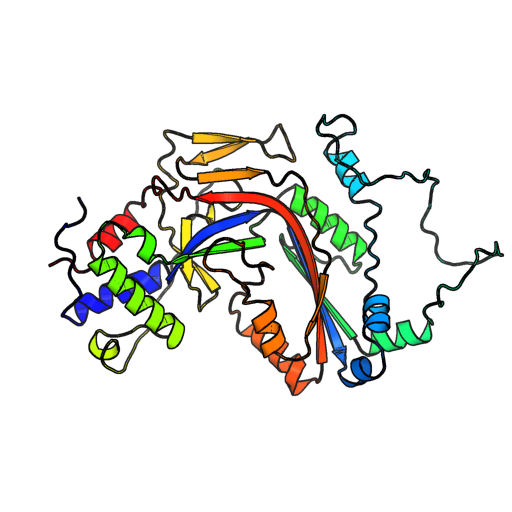 O 1
ATOM 1875 N N . GLY A 1 232 ? -0.149 4.166 10.831 1.00 93.56 232 GLY A N 1
ATOM 1876 C CA . GLY A 1 232 ? -1.222 4.222 11.825 1.00 93.56 232 GLY A CA 1
ATOM 1877 C C . GLY A 1 232 ? -2.631 4.390 11.251 1.00 93.56 232 GLY A C 1
ATOM 1878 O O . GLY A 1 232 ? -3.583 4.562 12.020 1.00 93.56 232 GLY A O 1
ATOM 1879 N N . CYS A 1 233 ? -2.792 4.354 9.923 1.00 94.94 233 CYS A N 1
ATOM 1880 C CA . CYS A 1 233 ? -4.102 4.429 9.288 1.00 94.94 233 CYS A CA 1
ATOM 1881 C C . CYS A 1 233 ? -4.637 3.080 8.848 1.00 94.94 233 CYS A C 1
ATOM 1883 O O . CYS A 1 233 ? -3.883 2.133 8.618 1.00 94.94 233 CYS A O 1
ATOM 1885 N N . GLY A 1 234 ? -5.962 3.017 8.763 1.00 93.31 234 GLY A N 1
ATOM 1886 C CA . GLY A 1 234 ? -6.692 1.869 8.273 1.00 93.31 234 GLY A CA 1
ATOM 1887 C C . GLY A 1 234 ? -6.281 1.479 6.856 1.00 93.31 234 GLY A C 1
ATOM 1888 O O . GLY A 1 234 ? -5.832 2.311 6.064 1.00 93.31 234 GLY A O 1
ATOM 1889 N N . TYR A 1 235 ? -6.436 0.204 6.526 1.00 91.94 235 TYR A N 1
ATOM 1890 C CA . TYR A 1 235 ? -6.125 -0.337 5.213 1.00 91.94 235 TYR A CA 1
ATOM 1891 C C . TYR A 1 235 ? -7.107 -1.441 4.841 1.00 91.94 235 TYR A C 1
ATOM 1893 O O . TYR A 1 235 ? -7.293 -2.423 5.566 1.00 91.94 235 TYR A O 1
ATOM 1901 N N . ASP A 1 236 ? -7.736 -1.285 3.685 1.00 85.88 236 ASP A N 1
ATOM 1902 C CA . ASP A 1 236 ? -8.562 -2.319 3.083 1.00 85.88 236 ASP A CA 1
ATOM 1903 C C . ASP A 1 236 ? -7.677 -3.184 2.183 1.00 85.88 236 ASP A C 1
ATOM 1905 O O . ASP A 1 236 ? -7.285 -2.768 1.095 1.00 85.88 236 ASP A O 1
ATOM 1909 N N . ILE A 1 237 ? -7.363 -4.398 2.640 1.00 81.88 237 ILE A N 1
ATOM 1910 C CA . ILE A 1 237 ? -6.530 -5.363 1.907 1.00 81.88 237 ILE A CA 1
ATOM 1911 C C . ILE A 1 237 ? -7.170 -5.870 0.600 1.00 81.88 237 ILE A C 1
ATOM 1913 O O . ILE A 1 237 ? -6.473 -6.457 -0.223 1.00 81.88 237 ILE A O 1
ATOM 1917 N N . PHE A 1 238 ? -8.481 -5.679 0.403 1.00 75.62 238 PHE A N 1
ATOM 1918 C CA . PHE A 1 238 ? -9.194 -6.113 -0.799 1.00 75.62 238 PHE A CA 1
ATOM 1919 C C . PHE A 1 238 ? -9.228 -5.006 -1.859 1.00 75.62 238 PHE A C 1
ATOM 1921 O O . PHE A 1 238 ? -8.907 -5.256 -3.020 1.00 75.62 238 PHE A O 1
ATOM 1928 N N . ALA A 1 239 ? -9.559 -3.771 -1.466 1.00 74.88 239 ALA A N 1
ATOM 1929 C CA . ALA A 1 239 ? -9.455 -2.603 -2.350 1.00 74.88 239 ALA A CA 1
ATOM 1930 C C . ALA A 1 239 ? -7.992 -2.162 -2.587 1.00 74.88 239 ALA A C 1
ATOM 1932 O O . ALA A 1 239 ? -7.669 -1.541 -3.603 1.00 74.88 239 ALA A O 1
ATOM 1933 N N . LEU A 1 240 ? -7.103 -2.524 -1.656 1.00 77.69 240 LEU A N 1
ATOM 1934 C CA . LEU A 1 240 ? -5.702 -2.109 -1.554 1.00 77.69 240 LEU A CA 1
ATOM 1935 C C . LEU A 1 240 ? -5.548 -0.588 -1.344 1.00 77.69 240 LEU A C 1
ATOM 1937 O O . LEU A 1 240 ? -4.572 0.037 -1.770 1.00 77.69 240 LEU A O 1
ATOM 1941 N N . GLU A 1 241 ? -6.508 -0.017 -0.609 1.00 83.19 241 GLU A N 1
ATOM 1942 C CA . GLU A 1 241 ? -6.674 1.408 -0.307 1.00 83.19 241 GLU A CA 1
ATOM 1943 C C . GLU A 1 241 ? -6.395 1.730 1.168 1.00 83.19 241 GLU A C 1
ATOM 1945 O O . GLU A 1 241 ? -6.833 1.013 2.072 1.00 83.19 241 GLU A O 1
ATOM 1950 N N . THR A 1 242 ? -5.743 2.869 1.420 1.00 86.75 242 THR A N 1
ATOM 1951 C CA . THR A 1 242 ? -5.696 3.486 2.755 1.00 86.75 242 THR A CA 1
ATOM 1952 C C . THR A 1 242 ? -7.085 4.020 3.125 1.00 86.75 242 THR A C 1
ATOM 1954 O O . THR A 1 242 ? -7.761 4.627 2.295 1.00 86.75 242 THR A O 1
ATOM 1957 N N . LYS A 1 243 ? -7.507 3.790 4.368 1.00 92.00 243 LYS A N 1
ATOM 1958 C CA . LYS A 1 243 ? -8.784 4.227 4.956 1.00 92.00 243 LYS A CA 1
ATOM 1959 C C . LYS A 1 243 ? -8.530 5.248 6.077 1.00 92.00 243 LYS A C 1
ATOM 1961 O O . LYS A 1 243 ? -7.417 5.765 6.191 1.00 92.00 243 LYS A O 1
ATOM 1966 N N . LEU A 1 244 ? -9.541 5.577 6.889 1.00 91.94 244 LEU A N 1
ATOM 1967 C CA . LEU A 1 244 ? -9.381 6.575 7.954 1.00 91.94 244 LEU A CA 1
ATOM 1968 C C . LEU A 1 244 ? -8.291 6.178 8.957 1.00 91.94 244 LEU A C 1
ATOM 1970 O O . LEU A 1 244 ? -8.008 4.998 9.181 1.00 91.94 244 LEU A O 1
ATOM 1974 N N . CYS A 1 245 ? -7.668 7.179 9.576 1.00 94.19 245 CYS A N 1
ATOM 1975 C CA . CYS A 1 245 ? -6.606 6.925 10.536 1.00 94.19 245 CYS A CA 1
ATOM 1976 C C . CYS A 1 245 ? -7.157 6.446 11.883 1.00 94.19 245 CYS A C 1
ATOM 1978 O O . CYS A 1 245 ? -8.180 6.943 12.349 1.00 94.19 245 CYS A O 1
ATOM 1980 N N . LEU A 1 246 ? -6.481 5.474 12.501 1.00 93.75 246 LEU A N 1
ATOM 1981 C CA . LEU A 1 246 ? -6.895 4.853 13.768 1.00 93.75 246 LEU A CA 1
ATOM 1982 C C . LEU A 1 246 ? -6.142 5.439 14.951 1.00 93.75 246 LEU A C 1
ATOM 1984 O O . LEU A 1 246 ? -6.699 5.669 16.024 1.00 93.75 246 LEU A O 1
ATOM 1988 N N . LEU A 1 247 ? -4.853 5.667 14.735 1.00 93.06 247 LEU A N 1
ATOM 1989 C CA . LEU A 1 247 ? -3.956 6.190 15.741 1.00 93.06 247 LEU A CA 1
ATOM 1990 C C . LEU A 1 247 ? -4.053 7.710 15.823 1.00 93.06 247 LEU A C 1
ATOM 1992 O O . LEU A 1 247 ? -4.372 8.395 14.845 1.00 93.06 247 LEU A O 1
ATOM 1996 N N . ASP A 1 248 ? -3.780 8.224 17.013 1.00 90.12 248 ASP A N 1
ATOM 1997 C CA . ASP A 1 248 ? -3.564 9.640 17.243 1.00 90.12 248 ASP A CA 1
ATOM 1998 C C . ASP A 1 248 ? -2.196 10.058 16.679 1.00 90.12 248 ASP A C 1
ATOM 2000 O O . ASP A 1 248 ? -1.224 9.297 16.681 1.00 90.12 248 ASP A O 1
ATOM 2004 N N . LYS A 1 249 ? -2.162 11.274 16.142 1.00 88.25 249 LYS A N 1
ATOM 2005 C CA . LYS A 1 249 ? -0.988 11.966 15.582 1.00 88.25 249 LYS A CA 1
ATOM 2006 C C . LYS A 1 249 ? -0.904 13.412 16.086 1.00 88.25 249 LYS A C 1
ATOM 2008 O O . LYS A 1 249 ? 0.045 14.117 15.774 1.00 88.25 249 LYS A O 1
ATOM 2013 N N . THR A 1 250 ? -1.922 13.855 16.828 1.00 81.06 250 THR A N 1
ATOM 2014 C CA . THR A 1 250 ? -2.174 15.250 17.213 1.00 81.06 250 THR A CA 1
ATOM 2015 C C . THR A 1 250 ? -1.735 15.562 18.637 1.00 81.06 250 THR A C 1
ATOM 2017 O O . THR A 1 250 ? -1.446 16.714 18.947 1.00 81.06 250 THR A O 1
ATOM 2020 N N . ASN A 1 251 ? -1.629 14.546 19.497 1.00 70.44 251 ASN A N 1
ATOM 2021 C CA . ASN A 1 251 ? -1.151 14.705 20.865 1.00 70.44 251 ASN A CA 1
ATOM 2022 C C . ASN A 1 251 ? 0.385 14.820 20.900 1.00 70.44 251 ASN A C 1
ATOM 2024 O O . ASN A 1 251 ? 1.108 13.875 21.203 1.00 70.44 251 ASN A O 1
ATOM 2028 N N . MET A 1 252 ? 0.854 15.999 20.497 1.00 63.66 252 MET A N 1
ATOM 2029 C CA . MET A 1 252 ? 2.247 16.352 20.214 1.00 63.66 252 MET A CA 1
ATOM 2030 C C . MET A 1 252 ? 3.024 16.864 21.443 1.00 63.66 252 MET A C 1
ATOM 2032 O O . MET A 1 252 ? 4.061 17.499 21.284 1.00 63.66 252 MET A O 1
ATOM 2036 N N . THR A 1 253 ? 2.545 16.622 22.668 1.00 68.56 253 THR A N 1
ATOM 2037 C CA . THR A 1 253 ? 3.201 17.118 23.897 1.00 68.56 253 THR A CA 1
ATOM 2038 C C . THR A 1 253 ? 4.564 16.476 24.161 1.00 68.56 253 THR A C 1
ATOM 2040 O O . THR A 1 253 ? 5.386 17.050 24.864 1.00 68.56 253 THR A O 1
ATOM 2043 N N . GLU A 1 254 ? 4.798 15.296 23.589 1.00 73.56 254 GLU A N 1
ATOM 2044 C CA . GLU A 1 254 ? 6.065 14.569 23.603 1.00 73.56 254 GLU A CA 1
ATOM 2045 C C . GLU A 1 254 ? 6.394 14.212 22.148 1.00 73.56 254 GLU A C 1
ATOM 2047 O O . GLU A 1 254 ? 5.820 13.277 21.581 1.00 73.56 254 GLU A O 1
ATOM 2052 N N . GLN A 1 255 ? 7.263 15.007 21.522 1.00 81.25 255 GLN A N 1
ATOM 2053 C CA . GLN A 1 255 ? 7.769 14.753 20.175 1.00 81.25 255 GLN A CA 1
ATOM 2054 C C . GLN A 1 255 ? 9.250 14.413 20.220 1.00 81.25 255 GLN A C 1
ATOM 2056 O O . GLN A 1 255 ? 10.053 15.182 20.748 1.00 81.25 255 GLN A O 1
ATOM 2061 N N . GLU A 1 256 ? 9.613 13.309 19.579 1.00 87.81 256 GLU A N 1
ATOM 2062 C CA . GLU A 1 256 ? 11.000 13.064 19.209 1.00 87.81 256 GLU A CA 1
ATOM 2063 C C . GLU A 1 256 ? 11.318 13.856 17.933 1.00 87.81 256 GLU A C 1
ATOM 2065 O O . GLU A 1 256 ? 10.492 13.961 17.020 1.00 87.81 256 GLU A O 1
ATOM 2070 N N . GLN A 1 257 ? 12.511 14.445 17.873 1.00 90.12 257 GLN A N 1
ATOM 2071 C CA . GLN A 1 257 ? 13.024 15.074 16.658 1.00 90.12 257 GLN A CA 1
ATOM 2072 C C . GLN A 1 257 ? 13.792 14.027 15.856 1.00 90.12 257 GLN A C 1
ATOM 2074 O O . GLN A 1 257 ? 14.711 13.392 16.369 1.00 90.12 257 GLN A O 1
ATOM 2079 N N . TYR A 1 258 ? 13.425 13.868 14.591 1.00 90.75 258 TYR A N 1
ATOM 2080 C CA . TYR A 1 258 ? 14.089 12.978 13.652 1.00 90.75 258 TYR A CA 1
ATOM 2081 C C . TYR A 1 258 ? 14.775 13.795 12.562 1.00 90.75 258 TYR A C 1
ATOM 2083 O O . TYR A 1 258 ? 14.119 14.509 11.804 1.00 90.75 258 TYR A O 1
ATOM 2091 N N . THR A 1 259 ? 16.097 13.689 12.481 1.00 89.00 259 THR A N 1
ATOM 2092 C CA . THR A 1 259 ? 16.898 14.337 11.439 1.00 89.00 259 THR A CA 1
ATOM 2093 C C . THR A 1 259 ? 16.901 13.489 10.171 1.00 89.00 259 THR A C 1
ATOM 2095 O O . THR A 1 259 ? 17.140 12.281 10.233 1.00 89.00 259 THR A O 1
ATOM 2098 N N . ASP A 1 260 ? 16.653 14.119 9.021 1.00 84.25 260 ASP A N 1
ATOM 2099 C CA . ASP A 1 260 ? 16.703 13.469 7.713 1.00 84.25 260 ASP A CA 1
ATOM 2100 C C . ASP A 1 260 ? 18.117 12.906 7.464 1.00 84.25 260 ASP A C 1
ATOM 2102 O O . ASP A 1 260 ? 19.084 13.675 7.493 1.00 84.25 260 ASP A O 1
ATOM 2106 N N . PRO A 1 261 ? 18.284 11.595 7.203 1.00 80.75 261 PRO A N 1
ATOM 2107 C CA . PRO A 1 261 ? 19.597 11.007 6.966 1.00 80.75 261 PRO A CA 1
ATOM 2108 C C . PRO A 1 261 ? 20.276 11.571 5.718 1.00 80.75 261 PRO A C 1
ATOM 2110 O O . PRO A 1 261 ? 21.485 11.428 5.599 1.00 80.75 261 PRO A O 1
ATOM 2113 N N . LEU A 1 262 ? 19.528 12.195 4.796 1.00 78.69 262 LEU A N 1
ATOM 2114 C CA . LEU A 1 262 ? 20.089 12.811 3.592 1.00 78.69 262 LEU A CA 1
ATOM 2115 C C . LEU A 1 262 ? 20.251 14.332 3.705 1.00 78.69 262 LEU A C 1
ATOM 2117 O O . LEU A 1 262 ? 20.735 14.970 2.773 1.00 78.69 262 LEU A O 1
ATOM 2121 N N . ASN A 1 263 ? 19.813 14.938 4.812 1.00 82.56 263 ASN A N 1
ATOM 2122 C CA . ASN A 1 263 ? 19.967 16.367 5.046 1.00 82.56 263 ASN A CA 1
ATOM 2123 C C . ASN A 1 263 ? 19.932 16.674 6.549 1.00 82.56 263 ASN A C 1
ATOM 2125 O O . ASN A 1 263 ? 18.866 16.879 7.130 1.00 82.56 263 ASN A O 1
ATOM 2129 N N . SER A 1 264 ? 21.111 16.804 7.157 1.00 84.94 264 SER A N 1
ATOM 2130 C CA . SER A 1 264 ? 21.271 17.103 8.587 1.00 84.94 264 SER A CA 1
ATOM 2131 C C . SER A 1 264 ? 20.618 18.417 9.047 1.00 84.94 264 SER A C 1
ATOM 2133 O O . SER A 1 264 ? 20.348 18.577 10.235 1.00 84.94 264 SER A O 1
ATOM 2135 N N . THR A 1 265 ? 20.313 19.342 8.127 1.00 88.00 265 THR A N 1
ATOM 2136 C CA . THR A 1 265 ? 19.597 20.597 8.429 1.00 88.00 265 THR A CA 1
ATOM 2137 C C . THR A 1 265 ? 18.075 20.442 8.459 1.00 88.00 265 THR A C 1
ATOM 2139 O O . THR A 1 265 ? 17.373 21.349 8.905 1.00 88.00 265 THR A O 1
ATOM 2142 N N . ARG A 1 266 ? 17.540 19.308 7.985 1.00 85.38 266 ARG A N 1
ATOM 2143 C CA . ARG A 1 266 ? 16.104 19.031 7.947 1.00 85.38 266 ARG A CA 1
ATOM 2144 C C . ARG A 1 266 ? 15.729 18.092 9.090 1.00 85.38 266 ARG A C 1
ATOM 2146 O O . ARG A 1 266 ? 16.017 16.900 9.042 1.00 85.38 266 ARG A O 1
ATOM 2153 N N . THR A 1 267 ? 15.024 18.617 10.086 1.00 89.06 267 THR A N 1
ATOM 2154 C CA . THR A 1 267 ? 14.384 17.806 11.126 1.00 89.06 267 THR A CA 1
ATOM 2155 C C . THR A 1 267 ? 12.879 17.701 10.890 1.00 89.06 267 THR A C 1
ATOM 2157 O O . THR A 1 267 ? 12.246 18.598 10.330 1.00 89.06 267 THR A O 1
ATOM 2160 N N . TYR A 1 268 ? 12.302 16.586 11.323 1.00 90.00 268 TYR A N 1
ATOM 2161 C CA . TYR A 1 268 ? 10.869 16.334 11.348 1.00 90.00 268 TYR A CA 1
ATOM 2162 C C . TYR A 1 268 ? 10.450 15.943 12.765 1.00 90.00 268 TYR A C 1
ATOM 2164 O O . TYR A 1 268 ? 11.205 15.292 13.488 1.00 90.00 268 TYR A O 1
ATOM 2172 N N . SER A 1 269 ? 9.218 16.265 13.145 1.00 89.19 269 SER A N 1
ATOM 2173 C CA . SER A 1 269 ? 8.634 15.780 14.391 1.00 89.19 269 SER A CA 1
ATOM 2174 C C . SER A 1 269 ? 8.019 14.384 14.239 1.00 89.19 269 SER A C 1
ATOM 2176 O O . SER A 1 269 ? 7.258 14.109 13.305 1.00 89.19 269 SER A O 1
ATOM 2178 N N . LEU A 1 270 ? 8.314 13.510 15.202 1.00 91.06 270 LEU A N 1
ATOM 2179 C CA . LEU A 1 270 ? 7.674 12.210 15.394 1.00 91.06 270 LEU A CA 1
ATOM 2180 C C . LEU A 1 270 ? 6.768 12.258 16.634 1.00 91.06 270 LEU A C 1
ATOM 2182 O O . LEU A 1 270 ? 7.251 12.583 17.720 1.00 91.06 270 LEU A O 1
ATOM 2186 N N . PRO A 1 271 ? 5.467 11.928 16.523 1.00 91.62 271 PRO A N 1
ATOM 2187 C CA . PRO A 1 271 ? 4.620 11.720 17.694 1.00 91.62 271 PRO A CA 1
ATOM 2188 C C . PRO A 1 271 ? 5.077 10.494 18.497 1.00 91.62 271 PRO A C 1
ATOM 2190 O O . PRO A 1 271 ? 5.475 9.484 17.912 1.00 91.62 271 PRO A O 1
ATOM 2193 N N . ASN A 1 272 ? 4.936 10.541 19.824 1.00 89.56 272 ASN A N 1
ATOM 2194 C CA . ASN A 1 272 ? 5.178 9.387 20.694 1.00 89.56 272 ASN A CA 1
ATOM 2195 C C . ASN A 1 272 ? 4.377 8.144 20.221 1.00 89.56 272 ASN A C 1
ATOM 2197 O O . ASN A 1 272 ? 3.194 8.235 19.875 1.00 89.56 272 ASN A O 1
ATOM 2201 N N . GLY A 1 273 ? 5.030 6.978 20.188 1.00 90.50 273 GLY A N 1
ATOM 2202 C CA . GLY A 1 273 ? 4.492 5.725 19.643 1.00 90.50 273 GLY A CA 1
ATOM 2203 C C . GLY A 1 273 ? 4.792 5.484 18.156 1.00 90.50 273 GLY A C 1
ATOM 2204 O O . GLY A 1 273 ? 4.355 4.471 17.605 1.00 90.50 273 GLY A O 1
ATOM 2205 N N . TYR A 1 274 ? 5.551 6.371 17.508 1.00 93.56 274 TYR A N 1
ATOM 2206 C CA . TYR A 1 274 ? 6.105 6.185 16.166 1.00 93.56 274 TYR A CA 1
ATOM 2207 C C . TYR A 1 274 ? 7.627 6.288 16.220 1.00 93.56 274 TYR A C 1
ATOM 2209 O O . TYR A 1 274 ? 8.166 7.085 16.978 1.00 93.56 274 TYR A O 1
ATOM 2217 N N . PHE A 1 275 ? 8.319 5.518 15.384 1.00 93.25 275 PHE A N 1
ATOM 2218 C CA . PHE A 1 275 ? 9.772 5.583 15.262 1.00 93.25 275 PHE A CA 1
ATOM 2219 C C . PHE A 1 275 ? 10.203 5.470 13.797 1.00 93.25 275 PHE A C 1
ATOM 2221 O O . PHE A 1 275 ? 9.638 4.692 13.019 1.00 93.25 275 PHE A O 1
ATOM 2228 N N . ALA A 1 276 ? 11.217 6.252 13.423 1.00 92.56 276 ALA A N 1
ATOM 2229 C CA . ALA A 1 276 ? 11.839 6.212 12.106 1.00 92.56 276 ALA A CA 1
ATOM 2230 C C . ALA A 1 276 ? 13.222 5.553 12.206 1.00 92.56 276 ALA A C 1
ATOM 2232 O O . ALA A 1 276 ? 14.126 6.064 12.860 1.00 92.56 276 ALA A O 1
ATOM 2233 N N . ILE A 1 277 ? 13.387 4.402 11.553 1.00 91.12 277 ILE A N 1
ATOM 2234 C CA . ILE A 1 277 ? 14.675 3.713 11.435 1.00 91.12 277 ILE A CA 1
ATOM 2235 C C . ILE A 1 277 ? 15.322 4.145 10.124 1.00 91.12 277 ILE A C 1
ATOM 2237 O O . ILE A 1 277 ? 14.845 3.771 9.045 1.00 91.12 277 ILE A O 1
ATOM 2241 N N . ASN A 1 278 ? 16.427 4.884 10.224 1.00 87.38 278 ASN A N 1
ATOM 2242 C CA . ASN A 1 278 ? 17.309 5.152 9.091 1.00 87.38 278 ASN A CA 1
ATOM 2243 C C . ASN A 1 278 ? 17.728 3.833 8.446 1.00 87.38 278 ASN A C 1
ATOM 2245 O O . ASN A 1 278 ? 18.180 2.909 9.117 1.00 87.38 278 ASN A O 1
ATOM 2249 N N . THR A 1 279 ? 17.562 3.739 7.132 1.00 76.88 279 THR A N 1
ATOM 2250 C CA . THR A 1 279 ? 18.096 2.645 6.326 1.00 76.88 279 THR A CA 1
ATOM 2251 C C . THR A 1 279 ? 19.429 3.156 5.780 1.00 76.88 279 THR A C 1
ATOM 2253 O O . THR A 1 279 ? 19.420 3.881 4.790 1.00 76.88 279 THR A O 1
ATOM 2256 N N . PRO A 1 280 ? 20.576 2.852 6.424 1.00 54.72 280 PRO A N 1
ATOM 2257 C CA . PRO A 1 280 ? 21.841 3.575 6.218 1.00 54.72 280 PRO A CA 1
ATOM 2258 C C . PRO A 1 280 ? 22.464 3.370 4.832 1.00 54.72 280 PRO A C 1
ATOM 2260 O O . PRO A 1 280 ? 23.517 3.922 4.536 1.00 54.72 280 PRO A O 1
ATOM 2263 N N . ARG A 1 281 ? 21.837 2.554 3.979 1.00 56.78 281 ARG A N 1
ATOM 2264 C CA . ARG A 1 281 ? 22.099 2.510 2.546 1.00 56.78 281 ARG A CA 1
ATOM 2265 C C . ARG A 1 281 ? 20.776 2.434 1.816 1.00 56.78 281 ARG A C 1
ATOM 2267 O O . ARG A 1 281 ? 19.981 1.519 2.038 1.00 56.78 281 ARG A O 1
ATOM 2274 N N . SER A 1 282 ? 20.594 3.358 0.891 1.00 54.38 282 SER A N 1
ATOM 2275 C CA . SER A 1 282 ? 19.564 3.324 -0.129 1.00 54.38 282 SER A CA 1
ATOM 2276 C C . SER A 1 282 ? 19.827 2.161 -1.090 1.00 54.38 282 SER A C 1
ATOM 2278 O O . SER A 1 282 ? 20.461 2.300 -2.135 1.00 54.38 282 SER A O 1
ATOM 2280 N N . PHE A 1 283 ? 19.369 0.975 -0.693 1.00 58.19 283 PHE A N 1
ATOM 2281 C CA . PHE A 1 283 ? 19.572 -0.267 -1.429 1.00 58.19 283 PHE A CA 1
ATOM 2282 C C . PHE A 1 283 ? 18.718 -0.296 -2.701 1.00 58.19 283 PHE A C 1
ATOM 2284 O O . PHE A 1 283 ? 17.494 -0.413 -2.624 1.00 58.19 283 PHE A O 1
ATOM 2291 N N . SER A 1 284 ? 19.379 -0.226 -3.861 1.00 61.22 284 SER A N 1
ATOM 2292 C CA . SER A 1 284 ? 18.742 -0.498 -5.149 1.00 61.22 284 SER A CA 1
ATOM 2293 C C . SER A 1 284 ? 18.474 -1.991 -5.279 1.00 61.22 284 SER A C 1
ATOM 2295 O O . SER A 1 284 ? 19.391 -2.786 -5.487 1.00 61.22 284 SER A O 1
ATOM 2297 N N . ILE A 1 285 ? 17.203 -2.378 -5.167 1.00 62.69 285 ILE A N 1
ATOM 2298 C CA . ILE A 1 285 ? 16.760 -3.682 -5.659 1.00 62.69 285 ILE A CA 1
ATOM 2299 C C . ILE A 1 285 ? 16.608 -3.559 -7.171 1.00 62.69 285 ILE A C 1
ATOM 2301 O O . ILE A 1 285 ? 15.564 -3.121 -7.647 1.00 62.69 285 ILE A O 1
ATOM 2305 N N . ASP A 1 286 ? 17.649 -3.948 -7.900 1.00 67.75 286 ASP A N 1
ATOM 2306 C CA . ASP A 1 286 ? 17.624 -4.144 -9.345 1.00 67.75 286 ASP A CA 1
ATOM 2307 C C . ASP A 1 286 ? 17.211 -5.586 -9.654 1.00 67.75 286 ASP A C 1
ATOM 2309 O O . ASP A 1 286 ? 17.987 -6.524 -9.468 1.00 67.75 286 ASP A O 1
ATOM 2313 N N . GLY A 1 287 ? 15.962 -5.783 -10.086 1.00 67.50 287 GLY A N 1
ATOM 2314 C CA . GLY A 1 287 ? 15.409 -7.122 -10.295 1.00 67.50 287 GLY A CA 1
ATOM 2315 C C . GLY A 1 287 ? 14.468 -7.216 -11.488 1.00 67.50 287 GLY A C 1
ATOM 2316 O O . GLY A 1 287 ? 13.465 -6.504 -11.544 1.00 67.50 287 GLY A O 1
ATOM 2317 N N . THR A 1 288 ? 14.775 -8.134 -12.412 1.00 76.81 288 THR A N 1
ATOM 2318 C CA . THR A 1 288 ? 13.900 -8.534 -13.526 1.00 76.81 288 THR A CA 1
ATOM 2319 C C . THR A 1 288 ? 13.073 -9.746 -13.122 1.00 76.81 288 THR A C 1
ATOM 2321 O O . THR A 1 288 ? 13.613 -10.838 -12.925 1.00 76.81 288 THR A O 1
ATOM 2324 N N . ILE A 1 289 ? 11.752 -9.599 -13.070 1.00 82.62 289 ILE A N 1
ATOM 2325 C CA . ILE A 1 289 ? 10.836 -10.733 -12.912 1.00 82.62 289 ILE A CA 1
ATOM 2326 C C . ILE A 1 289 ? 10.134 -10.964 -14.248 1.00 82.62 289 ILE A C 1
ATOM 2328 O O . ILE A 1 289 ? 9.312 -10.149 -14.667 1.00 82.62 289 ILE A O 1
ATOM 2332 N N . LEU A 1 290 ? 10.451 -12.075 -14.920 1.00 85.31 290 LEU A N 1
ATOM 2333 C CA . LEU A 1 290 ? 9.698 -12.523 -16.091 1.00 85.31 290 LEU A CA 1
ATOM 2334 C C . LEU A 1 290 ? 8.409 -13.208 -15.629 1.00 85.31 290 LEU A C 1
ATOM 2336 O O . LEU A 1 290 ? 8.433 -14.190 -14.888 1.00 85.31 290 LEU A O 1
ATOM 2340 N N . ILE A 1 291 ? 7.286 -12.676 -16.086 1.00 85.38 291 ILE A N 1
ATOM 2341 C CA . ILE A 1 291 ? 5.936 -13.058 -15.702 1.00 85.38 291 ILE A CA 1
ATOM 2342 C C . ILE A 1 291 ? 5.193 -13.464 -16.976 1.00 85.38 291 ILE A C 1
ATOM 2344 O O . ILE A 1 291 ? 5.044 -12.673 -17.905 1.00 85.38 291 ILE A O 1
ATOM 2348 N N . THR A 1 292 ? 4.720 -14.708 -17.021 1.00 85.31 292 THR A N 1
ATOM 2349 C CA . THR A 1 292 ? 4.066 -15.310 -18.200 1.00 85.31 292 THR A CA 1
ATOM 2350 C C . THR A 1 292 ? 2.543 -15.439 -18.062 1.00 85.31 292 THR A C 1
ATOM 2352 O O . THR A 1 292 ? 1.854 -15.778 -19.027 1.00 85.31 292 THR A O 1
ATOM 2355 N N . SER A 1 293 ? 2.000 -15.149 -16.875 1.00 83.19 293 SER A N 1
ATOM 2356 C CA . SER A 1 293 ? 0.573 -15.235 -16.550 1.00 83.19 293 SER A CA 1
ATOM 2357 C C . SER A 1 293 ? 0.140 -14.167 -15.542 1.00 83.19 293 SER A C 1
ATOM 2359 O O . SER A 1 293 ? 0.945 -13.661 -14.755 1.00 83.19 293 SER A O 1
ATOM 2361 N N . VAL A 1 294 ? -1.160 -13.862 -15.521 1.00 76.81 294 VAL A N 1
ATOM 2362 C CA . VAL A 1 294 ? -1.758 -12.923 -14.557 1.00 76.81 294 VAL A CA 1
ATOM 2363 C C . VAL A 1 294 ? -1.680 -13.471 -13.127 1.00 76.81 294 VAL A C 1
ATOM 2365 O O . VAL A 1 294 ? -1.448 -12.720 -12.184 1.00 76.81 294 VAL A O 1
ATOM 2368 N N . GLU A 1 295 ? -1.768 -14.787 -12.945 1.00 76.50 295 GLU A N 1
ATOM 2369 C CA . GLU A 1 295 ? -1.577 -15.447 -11.651 1.00 76.50 295 GLU A CA 1
ATOM 2370 C C . GLU A 1 295 ? -0.123 -15.337 -11.180 1.00 76.50 295 GLU A C 1
ATOM 2372 O O . GLU A 1 295 ? 0.124 -15.154 -9.988 1.00 76.50 295 GLU A O 1
ATOM 2377 N N . GLY A 1 296 ? 0.842 -15.412 -12.104 1.00 78.19 296 GLY A N 1
ATOM 2378 C CA . GLY A 1 296 ? 2.253 -15.146 -11.830 1.00 78.19 296 GLY A CA 1
ATOM 2379 C C . GLY A 1 296 ? 2.479 -13.703 -11.380 1.00 78.19 296 GLY A C 1
ATOM 2380 O O . GLY A 1 296 ? 3.152 -13.485 -10.372 1.00 78.19 296 GLY A O 1
ATOM 2381 N N . TYR A 1 297 ? 1.836 -12.738 -12.053 1.00 78.56 297 TYR A N 1
ATOM 2382 C CA . TYR A 1 297 ? 1.833 -11.335 -11.633 1.00 78.56 297 TYR A CA 1
ATOM 2383 C C . TYR A 1 297 ? 1.303 -11.223 -10.204 1.00 78.56 297 TYR A C 1
ATOM 2385 O O . TYR A 1 297 ? 2.051 -10.826 -9.312 1.00 78.56 297 TYR A O 1
ATOM 2393 N N . PHE A 1 298 ? 0.080 -11.693 -9.946 1.00 71.31 298 PHE A N 1
ATOM 2394 C CA . PHE A 1 298 ? -0.524 -11.614 -8.618 1.00 71.31 298 PHE A CA 1
ATOM 2395 C C . PHE A 1 298 ? 0.277 -12.337 -7.530 1.00 71.31 298 PHE A C 1
ATOM 2397 O O . PHE A 1 298 ? 0.312 -11.865 -6.400 1.00 71.31 298 PHE A O 1
ATOM 2404 N N . ARG A 1 299 ? 0.949 -13.457 -7.824 1.00 69.81 299 ARG A N 1
ATOM 2405 C CA . ARG A 1 299 ? 1.844 -14.117 -6.854 1.00 69.81 299 ARG A CA 1
ATOM 2406 C C . ARG A 1 299 ? 3.091 -13.286 -6.560 1.00 69.81 299 ARG A C 1
ATOM 2408 O O . ARG A 1 299 ? 3.472 -13.181 -5.399 1.00 69.81 299 ARG A O 1
ATOM 2415 N N . SER A 1 300 ? 3.696 -12.672 -7.580 1.00 67.62 300 SER A N 1
ATOM 2416 C CA . SER A 1 300 ? 4.844 -11.772 -7.397 1.00 67.62 300 SER A CA 1
ATOM 2417 C C . SER A 1 300 ? 4.472 -10.486 -6.649 1.00 67.62 300 SER A C 1
ATOM 2419 O O . SER A 1 300 ? 5.313 -9.923 -5.951 1.00 67.62 300 SER A O 1
ATOM 2421 N N . THR A 1 301 ? 3.209 -10.051 -6.749 1.00 63.34 301 THR A N 1
ATOM 2422 C CA . THR A 1 301 ? 2.726 -8.807 -6.141 1.00 63.34 301 THR A CA 1
ATOM 2423 C C . THR A 1 301 ? 2.156 -8.999 -4.729 1.00 63.34 301 THR A C 1
ATOM 2425 O O . THR A 1 301 ? 2.323 -8.137 -3.870 1.00 63.34 301 THR A O 1
ATOM 2428 N N . ARG A 1 302 ? 1.508 -10.142 -4.457 1.00 55.69 302 ARG A N 1
ATOM 2429 C CA . ARG A 1 302 ? 0.793 -10.457 -3.201 1.00 55.69 302 ARG A CA 1
ATOM 2430 C C . ARG A 1 302 ? 1.692 -11.016 -2.088 1.00 55.69 302 ARG A C 1
ATOM 2432 O O . ARG A 1 302 ? 1.186 -11.471 -1.069 1.00 55.69 302 ARG A O 1
ATOM 2439 N N . SER A 1 303 ? 3.013 -10.975 -2.236 1.00 47.56 303 SER A N 1
ATOM 2440 C CA . SER A 1 303 ? 4.002 -11.411 -1.235 1.00 47.56 303 SER A CA 1
ATOM 2441 C C . SER A 1 303 ? 4.118 -10.442 -0.037 1.00 47.56 303 SER A C 1
ATOM 2443 O O . SER A 1 303 ? 5.203 -10.010 0.349 1.00 47.56 303 SER A O 1
ATOM 2445 N N . VAL A 1 304 ? 2.976 -10.105 0.570 1.00 46.34 304 VAL A N 1
ATOM 2446 C CA . VAL A 1 304 ? 2.833 -9.353 1.823 1.00 46.34 304 VAL A CA 1
ATOM 2447 C C . VAL A 1 304 ? 2.888 -10.358 2.974 1.00 46.34 304 VAL A C 1
ATOM 2449 O O . VAL A 1 304 ? 1.984 -11.179 3.102 1.00 46.34 304 VAL A O 1
ATOM 2452 N N . SER A 1 305 ? 3.960 -10.344 3.776 1.00 43.22 305 SER A N 1
ATOM 2453 C CA . SER A 1 305 ? 4.108 -11.286 4.897 1.00 43.22 305 SER A CA 1
ATOM 2454 C C . SER A 1 305 ? 3.398 -10.776 6.154 1.00 43.22 305 SER A C 1
ATOM 2456 O O . SER A 1 305 ? 3.423 -9.578 6.437 1.00 43.22 305 SER A O 1
ATOM 2458 N N . GLU A 1 306 ? 2.772 -11.681 6.908 1.00 44.66 306 GLU A N 1
ATOM 2459 C CA . GLU A 1 306 ? 1.945 -11.328 8.070 1.00 44.66 306 GLU A CA 1
ATOM 2460 C C . GLU A 1 306 ? 2.736 -11.073 9.369 1.00 44.66 306 GLU A C 1
ATOM 2462 O O . GLU A 1 306 ? 2.141 -10.591 10.332 1.00 44.66 306 GLU A O 1
ATOM 2467 N N . THR A 1 307 ? 4.036 -11.406 9.451 1.00 42.97 307 THR A N 1
ATOM 2468 C CA . THR A 1 307 ? 4.698 -11.566 10.769 1.00 42.97 307 THR A CA 1
ATOM 2469 C C . THR A 1 307 ? 6.109 -11.000 10.968 1.00 42.97 307 THR A C 1
ATOM 2471 O O . THR A 1 307 ? 6.484 -10.828 12.126 1.00 42.97 307 THR A O 1
ATOM 2474 N N . SER A 1 308 ? 6.905 -10.679 9.939 1.00 43.22 308 SER A N 1
ATOM 2475 C CA . SER A 1 308 ? 8.252 -10.100 10.183 1.00 43.22 308 SER A CA 1
ATOM 2476 C C . SER A 1 308 ? 8.908 -9.394 8.996 1.00 43.22 308 SER A C 1
ATOM 2478 O O . SER A 1 308 ? 9.572 -8.373 9.183 1.00 43.22 308 SER A O 1
ATOM 2480 N N . ASN A 1 309 ? 8.715 -9.893 7.775 1.00 41.31 309 ASN A N 1
ATOM 2481 C CA . ASN A 1 309 ? 9.340 -9.317 6.586 1.00 41.31 309 ASN A CA 1
ATOM 2482 C C . ASN A 1 309 ? 8.404 -8.288 5.926 1.00 41.31 309 ASN A C 1
ATOM 2484 O O . ASN A 1 309 ? 7.249 -8.628 5.642 1.00 41.31 309 ASN A O 1
ATOM 2488 N N . PRO A 1 310 ? 8.861 -7.051 5.637 1.00 47.53 310 PRO A N 1
ATOM 2489 C CA . PRO A 1 310 ? 8.070 -6.119 4.840 1.00 47.53 310 PRO A CA 1
ATOM 2490 C C . PRO A 1 310 ? 7.754 -6.766 3.487 1.00 47.53 310 PRO A C 1
ATOM 2492 O O . PRO A 1 310 ? 8.630 -7.384 2.881 1.00 47.53 310 PRO A O 1
ATOM 2495 N N . GLY A 1 311 ? 6.499 -6.662 3.034 1.00 46.19 311 GLY A N 1
ATOM 2496 C CA . GLY A 1 311 ? 6.020 -7.370 1.843 1.00 46.19 311 GLY A CA 1
ATOM 2497 C C . GLY A 1 311 ? 6.925 -7.126 0.637 1.00 46.19 311 GLY A C 1
ATOM 2498 O O . GLY A 1 311 ? 7.155 -5.972 0.281 1.00 46.19 311 GLY A O 1
ATOM 2499 N N . PHE A 1 312 ? 7.472 -8.186 0.039 1.00 47.56 312 PHE A N 1
ATOM 2500 C CA . PHE A 1 312 ? 8.834 -8.157 -0.519 1.00 47.56 312 PHE A CA 1
ATOM 2501 C C . PHE A 1 312 ? 9.060 -7.195 -1.703 1.00 47.56 312 PHE A C 1
ATOM 2503 O O . PHE A 1 312 ? 10.205 -6.883 -2.001 1.00 47.56 312 PHE A O 1
ATOM 2510 N N . PHE A 1 313 ? 8.011 -6.654 -2.338 1.00 51.34 313 PHE A N 1
ATOM 2511 C CA . PHE A 1 313 ? 8.175 -5.707 -3.452 1.00 51.34 313 PHE A CA 1
ATOM 2512 C C . PHE A 1 313 ? 7.324 -4.428 -3.425 1.00 51.34 313 PHE A C 1
ATOM 2514 O O . PHE A 1 313 ? 7.406 -3.628 -4.355 1.00 51.34 313 PHE A O 1
ATOM 2521 N N . GLY A 1 314 ? 6.495 -4.180 -2.404 1.00 47.88 314 GLY A N 1
ATOM 2522 C CA . GLY A 1 314 ? 5.621 -2.987 -2.384 1.00 47.88 314 GLY A CA 1
ATOM 2523 C C . GLY A 1 314 ? 4.589 -2.929 -3.519 1.00 47.88 314 GLY A C 1
ATOM 2524 O O . GLY A 1 314 ? 3.869 -1.939 -3.671 1.00 47.88 314 GLY A O 1
ATOM 2525 N N . LEU A 1 315 ? 4.464 -4.017 -4.280 1.00 49.50 315 LEU A N 1
ATOM 2526 C CA . LEU A 1 315 ? 3.448 -4.272 -5.293 1.00 49.50 315 LEU A CA 1
ATOM 2527 C C . LEU A 1 315 ? 2.092 -4.607 -4.640 1.00 49.50 315 LEU A C 1
ATOM 2529 O O . LEU A 1 315 ? 1.346 -5.456 -5.117 1.00 49.50 315 LEU A O 1
ATOM 2533 N N . GLY A 1 316 ? 1.731 -3.889 -3.572 1.00 45.50 316 GLY A N 1
ATOM 2534 C CA . GLY A 1 316 ? 0.339 -3.709 -3.178 1.00 45.50 316 GLY A CA 1
ATOM 2535 C C . GLY A 1 316 ? -0.350 -2.907 -4.275 1.00 45.50 316 GLY A C 1
ATOM 2536 O O . GLY A 1 316 ? -0.541 -1.701 -4.140 1.00 45.50 316 GLY A O 1
ATOM 2537 N N . ALA A 1 317 ? -0.607 -3.569 -5.403 1.00 40.28 317 ALA A N 1
ATOM 2538 C CA . ALA A 1 317 ? -1.217 -2.997 -6.581 1.00 40.28 317 ALA A CA 1
ATOM 2539 C C . ALA A 1 317 ? -2.614 -2.551 -6.175 1.00 40.28 317 ALA A C 1
ATOM 2541 O O . ALA A 1 317 ? -3.506 -3.389 -6.065 1.00 40.28 317 ALA A O 1
ATOM 2542 N N . SER A 1 318 ? -2.788 -1.248 -5.919 1.00 42.69 318 SER A N 1
ATOM 2543 C CA . SER A 1 318 ? -4.108 -0.641 -5.740 1.00 42.69 318 SER A CA 1
ATOM 2544 C C . SER A 1 318 ? -5.038 -1.256 -6.773 1.00 42.69 318 SER A C 1
ATOM 2546 O O . SER A 1 318 ? -4.650 -1.293 -7.946 1.00 42.69 318 SER A O 1
ATOM 2548 N N . TYR A 1 319 ? -6.213 -1.752 -6.373 1.00 46.09 319 TYR A N 1
ATOM 2549 C CA . TYR A 1 319 ? -7.109 -2.498 -7.264 1.00 46.09 319 TYR A CA 1
ATOM 2550 C C . TYR A 1 319 ? -7.846 -1.541 -8.225 1.00 46.09 319 TYR A C 1
ATOM 2552 O O . TYR A 1 319 ? -9.061 -1.605 -8.429 1.00 46.09 319 TYR A O 1
ATOM 2560 N N . GLN A 1 320 ? -7.085 -0.628 -8.840 1.00 52.75 320 GLN A N 1
ATOM 2561 C CA . GLN A 1 320 ? -7.428 0.120 -10.028 1.00 52.75 320 GLN A CA 1
ATOM 2562 C C . GLN A 1 320 ? -7.742 -0.900 -11.115 1.00 52.75 320 GLN A C 1
ATOM 2564 O O . GLN A 1 320 ? -6.877 -1.383 -11.846 1.00 52.75 320 GLN A O 1
ATOM 2569 N N . ARG A 1 321 ? -9.033 -1.233 -11.201 1.00 57.28 321 ARG A N 1
ATOM 2570 C CA . ARG A 1 321 ? -9.601 -2.177 -12.169 1.00 57.28 321 ARG A CA 1
ATOM 2571 C C . ARG A 1 321 ? -9.129 -1.887 -13.594 1.00 57.28 321 ARG A C 1
ATOM 2573 O O . ARG A 1 321 ? -9.054 -2.808 -14.393 1.00 57.28 321 ARG A O 1
ATOM 2580 N N . THR A 1 322 ? -8.816 -0.631 -13.900 1.00 66.00 322 THR A N 1
ATOM 2581 C CA . THR A 1 322 ? -8.189 -0.149 -15.136 1.00 66.00 322 THR A CA 1
ATOM 2582 C C . THR A 1 322 ? -6.827 -0.791 -15.412 1.00 66.00 322 THR A C 1
ATOM 2584 O O . THR A 1 322 ? -6.651 -1.368 -16.483 1.00 66.00 322 THR A O 1
ATOM 2587 N N . GLU A 1 323 ? -5.883 -0.758 -14.468 1.00 67.75 323 GLU A N 1
ATOM 2588 C CA . GLU A 1 323 ? -4.544 -1.335 -14.652 1.00 67.75 323 GLU A CA 1
ATOM 2589 C C . GLU A 1 323 ? -4.591 -2.861 -14.695 1.00 67.75 323 GLU A C 1
ATOM 2591 O O . GLU A 1 323 ? -4.055 -3.467 -15.622 1.00 67.75 323 GLU A O 1
ATOM 2596 N N . THR A 1 324 ? -5.326 -3.496 -13.777 1.00 67.12 324 THR A N 1
ATOM 2597 C CA . THR A 1 324 ? -5.512 -4.956 -13.787 1.00 67.12 324 THR A CA 1
ATOM 2598 C C . THR A 1 324 ? -6.166 -5.438 -15.085 1.00 67.12 324 THR A C 1
ATOM 2600 O O . THR A 1 324 ? -5.740 -6.439 -15.656 1.00 67.12 324 THR A O 1
ATOM 2603 N N . ARG A 1 325 ? -7.172 -4.715 -15.602 1.00 70.44 325 ARG A N 1
ATOM 2604 C CA . ARG A 1 325 ? -7.828 -5.033 -16.883 1.00 70.44 325 ARG A CA 1
ATOM 2605 C C . ARG A 1 325 ? -6.910 -4.786 -18.081 1.00 70.44 325 ARG A C 1
ATOM 2607 O O . ARG A 1 325 ? -6.984 -5.547 -19.040 1.00 70.44 325 ARG A O 1
ATOM 2614 N N . SER A 1 326 ? -6.045 -3.772 -18.022 1.00 76.69 326 SER A N 1
ATOM 2615 C CA . SER A 1 326 ? -5.010 -3.515 -19.033 1.00 76.69 326 SER A CA 1
ATOM 2616 C C . SER A 1 326 ? -3.996 -4.663 -19.089 1.00 76.69 326 SER A C 1
ATOM 2618 O O . SER A 1 326 ? -3.764 -5.223 -20.158 1.00 76.69 326 SER A O 1
ATOM 2620 N N . LEU A 1 327 ? -3.481 -5.103 -17.933 1.00 76.69 327 LEU A N 1
ATOM 2621 C CA . LEU A 1 327 ? -2.609 -6.278 -17.833 1.00 76.69 327 LEU A CA 1
ATOM 2622 C C . LEU A 1 327 ? -3.309 -7.544 -18.345 1.00 76.69 327 LEU A C 1
ATOM 2624 O O . LEU A 1 327 ? -2.754 -8.248 -19.183 1.00 76.69 327 LEU A O 1
ATOM 2628 N N . TYR A 1 328 ? -4.545 -7.807 -17.907 1.00 75.69 328 TYR A N 1
ATOM 2629 C CA . TYR A 1 328 ? -5.323 -8.970 -18.348 1.00 75.69 328 TYR A CA 1
ATOM 2630 C C . TYR A 1 328 ? -5.506 -8.998 -19.873 1.00 75.69 328 TYR A C 1
ATOM 2632 O O . TYR A 1 328 ? -5.259 -10.021 -20.512 1.00 75.69 328 TYR A O 1
ATOM 2640 N N . ARG A 1 329 ? -5.873 -7.858 -20.472 1.00 78.00 329 ARG A N 1
ATOM 2641 C CA . ARG A 1 329 ? -5.958 -7.692 -21.928 1.00 78.00 329 ARG A CA 1
ATOM 2642 C C . ARG A 1 329 ? -4.623 -8.015 -22.607 1.00 78.00 329 ARG A C 1
ATOM 2644 O O . ARG A 1 329 ? -4.606 -8.817 -23.537 1.00 78.00 329 ARG A O 1
ATOM 2651 N N . ARG A 1 330 ? -3.505 -7.480 -22.112 1.00 79.50 330 ARG A N 1
ATOM 2652 C CA . ARG A 1 330 ? -2.174 -7.725 -22.696 1.00 79.50 330 ARG A CA 1
ATOM 2653 C C . ARG A 1 330 ? -1.740 -9.193 -22.615 1.00 79.50 330 ARG A C 1
ATOM 2655 O O . ARG A 1 330 ? -1.254 -9.739 -23.602 1.00 79.50 330 ARG A O 1
ATOM 2662 N N . PHE A 1 331 ? -1.971 -9.857 -21.482 1.00 78.81 331 PHE A N 1
ATOM 2663 C CA . PHE A 1 331 ? -1.608 -11.267 -21.291 1.00 78.81 331 PHE A CA 1
ATOM 2664 C C . PHE A 1 331 ? -2.452 -12.247 -22.120 1.00 78.81 331 PHE A C 1
ATOM 2666 O O . PHE A 1 331 ? -1.899 -13.221 -22.643 1.00 78.81 331 PHE A O 1
ATOM 2673 N N . TYR A 1 332 ? -3.771 -12.024 -22.210 1.00 74.25 332 TYR A N 1
ATOM 2674 C CA . TYR A 1 332 ? -4.720 -13.002 -22.767 1.00 74.25 332 TYR A CA 1
ATOM 2675 C C . TYR A 1 332 ? -5.293 -12.647 -24.141 1.00 74.25 332 TYR A C 1
ATOM 2677 O O . TYR A 1 332 ? -5.605 -13.559 -24.897 1.00 74.25 332 TYR A O 1
ATOM 2685 N N . GLN A 1 333 ? -5.446 -11.363 -24.478 1.00 77.75 333 GLN A N 1
ATOM 2686 C CA . GLN A 1 333 ? -5.968 -10.938 -25.788 1.00 77.75 333 GLN A CA 1
ATOM 2687 C C . GLN A 1 333 ? -4.836 -10.615 -26.767 1.00 77.75 333 GLN A C 1
ATOM 2689 O O . GLN A 1 333 ? -4.941 -10.924 -27.947 1.00 77.75 333 GLN A O 1
ATOM 2694 N N . GLU A 1 334 ? -3.751 -10.013 -26.276 1.00 76.81 334 GLU A N 1
ATOM 2695 C CA . GLU A 1 334 ? -2.659 -9.501 -27.118 1.00 76.81 334 GLU A CA 1
ATOM 2696 C C . GLU A 1 334 ? -1.398 -10.396 -27.082 1.00 76.81 334 GLU A C 1
ATOM 2698 O O . GLU A 1 334 ? -0.404 -10.080 -27.720 1.00 76.81 334 GLU A O 1
ATOM 2703 N N . TYR A 1 335 ? -1.444 -11.535 -26.376 1.00 85.81 335 TYR A N 1
ATOM 2704 C CA . TYR A 1 335 ? -0.377 -12.550 -26.315 1.00 85.81 335 TYR A CA 1
ATOM 2705 C C . TYR A 1 335 ? 1.009 -12.032 -25.872 1.00 85.81 335 TYR A C 1
ATOM 2707 O O . TYR A 1 335 ? 2.039 -12.506 -26.349 1.00 85.81 335 TYR A O 1
ATOM 2715 N N . TYR A 1 336 ? 1.061 -11.130 -24.889 1.00 89.75 336 TYR A N 1
ATOM 2716 C CA . TYR A 1 336 ? 2.322 -10.672 -24.291 1.00 89.75 336 TYR A CA 1
ATOM 2717 C C . TYR A 1 336 ? 2.710 -11.453 -23.023 1.00 89.75 336 TYR A C 1
ATOM 2719 O O . TYR A 1 336 ? 1.856 -11.904 -22.255 1.00 89.75 336 TYR A O 1
ATOM 2727 N N . ASN A 1 337 ? 4.017 -11.575 -22.795 1.00 89.25 337 ASN A N 1
ATOM 2728 C CA . ASN A 1 337 ? 4.641 -11.796 -21.490 1.00 89.25 337 ASN A CA 1
ATOM 2729 C C . ASN A 1 337 ? 5.098 -10.442 -20.920 1.00 89.25 337 ASN A C 1
ATOM 2731 O O . ASN A 1 337 ? 5.285 -9.486 -21.668 1.00 89.25 337 ASN A O 1
ATOM 2735 N N . LEU A 1 338 ? 5.313 -10.357 -19.609 1.00 88.44 338 LEU A N 1
ATOM 2736 C CA . LEU A 1 338 ? 5.767 -9.144 -18.927 1.00 88.44 338 LEU A CA 1
ATOM 2737 C C . LEU A 1 338 ? 7.123 -9.393 -18.264 1.00 88.44 338 LEU A C 1
ATOM 2739 O O . LEU A 1 338 ? 7.218 -10.235 -17.377 1.00 88.44 338 LEU A O 1
ATOM 2743 N N . ALA A 1 339 ? 8.147 -8.628 -18.624 1.00 88.88 339 ALA A N 1
ATOM 2744 C CA . ALA A 1 339 ? 9.294 -8.414 -17.751 1.00 88.88 339 ALA A CA 1
ATOM 2745 C C . ALA A 1 339 ? 9.009 -7.198 -16.863 1.00 88.88 339 ALA A C 1
ATOM 2747 O O . ALA A 1 339 ? 8.837 -6.084 -17.361 1.00 88.88 339 ALA A O 1
ATOM 2748 N N . LEU A 1 340 ? 8.932 -7.421 -15.551 1.00 85.06 340 LEU A N 1
ATOM 2749 C CA . LEU A 1 340 ? 8.834 -6.355 -14.562 1.00 85.06 340 LEU A CA 1
ATOM 2750 C C . LEU A 1 340 ? 10.231 -6.004 -14.053 1.00 85.06 340 LEU A C 1
ATOM 2752 O O . LEU A 1 340 ? 10.872 -6.816 -13.386 1.00 85.06 340 LEU A O 1
ATOM 2756 N N . THR A 1 341 ? 10.658 -4.781 -14.342 1.00 83.88 341 THR A N 1
ATOM 2757 C CA . THR A 1 341 ? 11.718 -4.069 -13.634 1.00 83.88 341 THR A CA 1
ATOM 2758 C C . THR A 1 341 ? 11.179 -3.517 -12.341 1.00 83.88 341 THR A C 1
ATOM 2760 O O . THR A 1 341 ? 10.159 -2.821 -12.328 1.00 83.88 341 THR A O 1
ATOM 2763 N N . LEU A 1 342 ? 11.948 -3.705 -11.284 1.00 82.12 342 LEU A N 1
ATOM 2764 C CA . LEU A 1 342 ? 11.880 -2.849 -10.123 1.00 82.12 342 LEU A CA 1
ATOM 2765 C C . LEU A 1 342 ? 13.218 -2.135 -9.943 1.00 82.12 342 LEU A C 1
ATOM 2767 O O . LEU A 1 342 ? 14.268 -2.739 -10.149 1.00 82.12 342 LEU A O 1
ATOM 2771 N N . LYS A 1 343 ? 13.142 -0.867 -9.537 1.00 85.25 343 LYS A N 1
ATOM 2772 C CA . LYS A 1 343 ? 14.194 -0.137 -8.832 1.00 85.25 343 LYS A CA 1
ATOM 2773 C C . LYS A 1 343 ? 13.561 0.546 -7.620 1.00 85.25 343 LYS A C 1
ATOM 2775 O O . LYS A 1 343 ? 12.493 1.156 -7.731 1.00 85.25 343 LYS A O 1
ATOM 2780 N N . GLN A 1 344 ? 14.190 0.440 -6.456 1.00 85.44 344 GLN A N 1
ATOM 2781 C CA . GLN A 1 344 ? 13.734 1.081 -5.219 1.00 85.44 344 GLN A CA 1
ATOM 2782 C C . GLN A 1 344 ? 14.881 1.831 -4.554 1.00 85.44 344 GLN A C 1
ATOM 2784 O O . GLN A 1 344 ? 16.029 1.425 -4.638 1.00 85.44 344 GLN A O 1
ATOM 2789 N N . ILE A 1 345 ? 14.552 2.930 -3.889 1.00 86.62 345 ILE A N 1
ATOM 2790 C CA . ILE A 1 345 ? 15.460 3.731 -3.077 1.00 86.62 345 ILE A CA 1
ATOM 2791 C C . ILE A 1 345 ? 14.782 3.850 -1.720 1.00 86.62 345 ILE A C 1
ATOM 2793 O O . ILE A 1 345 ? 13.715 4.447 -1.614 1.00 86.62 345 ILE A O 1
ATOM 2797 N N . MET A 1 346 ? 15.373 3.248 -0.694 1.00 88.06 346 MET A N 1
ATOM 2798 C CA . MET A 1 346 ? 14.846 3.249 0.673 1.00 88.06 346 MET A CA 1
ATOM 2799 C C . MET A 1 346 ? 15.659 4.217 1.527 1.00 88.06 346 MET A C 1
ATOM 2801 O O . MET A 1 346 ? 16.877 4.105 1.547 1.00 88.06 346 MET A O 1
ATOM 2805 N N . TRP A 1 347 ? 15.022 5.154 2.226 1.00 87.81 347 TRP A N 1
ATOM 2806 C CA . TRP A 1 347 ? 15.736 6.080 3.121 1.00 87.81 347 TRP A CA 1
ATOM 2807 C C . TRP A 1 347 ? 15.533 5.715 4.574 1.00 87.81 347 TRP A C 1
ATOM 2809 O O . TRP A 1 347 ? 16.477 5.596 5.348 1.00 87.81 347 TRP A O 1
ATOM 2819 N N . TYR A 1 348 ? 14.273 5.515 4.940 1.00 91.31 348 TYR A N 1
ATOM 2820 C CA . TYR A 1 348 ? 13.892 5.113 6.273 1.00 91.31 348 TYR A CA 1
ATOM 2821 C C . TYR A 1 348 ? 12.656 4.229 6.247 1.00 91.31 348 TYR A C 1
ATOM 2823 O O . TYR A 1 348 ? 11.839 4.207 5.321 1.00 91.31 348 TYR A O 1
ATOM 2831 N N . THR A 1 349 ? 12.553 3.467 7.321 1.00 92.25 349 THR A N 1
ATOM 2832 C CA . THR A 1 349 ? 11.357 2.753 7.719 1.00 92.25 349 THR A CA 1
ATOM 2833 C C . THR A 1 349 ? 10.657 3.589 8.782 1.00 92.25 349 THR A C 1
ATOM 2835 O O . THR A 1 349 ? 11.230 3.795 9.846 1.00 92.25 349 THR A O 1
ATOM 2838 N N . LEU A 1 350 ? 9.414 4.004 8.547 1.00 94.12 350 LEU A N 1
ATOM 2839 C CA . LEU A 1 350 ? 8.550 4.557 9.591 1.00 94.12 350 LEU A CA 1
ATOM 2840 C C . LEU A 1 350 ? 7.666 3.435 10.143 1.00 94.12 350 LEU A C 1
ATOM 2842 O O . LEU A 1 350 ? 7.049 2.710 9.365 1.00 94.12 350 LEU A O 1
ATOM 2846 N N . SER A 1 351 ? 7.605 3.261 11.460 1.00 94.38 351 SER A N 1
ATOM 2847 C CA . SER A 1 351 ? 6.802 2.209 12.104 1.00 94.38 351 SER A CA 1
ATOM 2848 C C . SER A 1 351 ? 6.102 2.713 13.359 1.00 94.38 351 SER A C 1
ATOM 2850 O O . SER A 1 351 ? 6.524 3.701 13.956 1.00 94.38 351 SER A O 1
ATOM 2852 N N . VAL A 1 352 ? 5.045 2.012 13.767 1.00 93.56 352 VAL A N 1
ATOM 2853 C CA . VAL A 1 352 ? 4.399 2.205 15.072 1.00 93.56 352 VAL A CA 1
ATOM 2854 C C . VAL A 1 352 ? 4.982 1.261 16.119 1.00 93.56 352 VAL A C 1
ATOM 2856 O O . VAL A 1 352 ? 5.397 0.147 15.791 1.00 93.56 352 VAL A O 1
ATOM 2859 N N . THR A 1 353 ? 4.967 1.664 17.388 1.00 91.44 353 THR A N 1
ATOM 2860 C CA . THR A 1 353 ? 5.333 0.784 18.503 1.00 91.44 353 THR A CA 1
ATOM 2861 C C . THR A 1 353 ? 4.358 -0.389 18.624 1.00 91.44 353 THR A C 1
ATOM 2863 O O . THR A 1 353 ? 3.137 -0.236 18.572 1.00 91.44 353 THR A O 1
ATOM 2866 N N . THR A 1 354 ? 4.903 -1.592 18.803 1.00 85.31 354 THR A N 1
ATOM 2867 C CA . THR A 1 354 ? 4.123 -2.796 19.132 1.00 85.31 354 THR A CA 1
ATOM 2868 C C . THR A 1 354 ? 3.790 -2.862 20.622 1.00 85.31 354 THR A C 1
ATOM 2870 O O . THR A 1 354 ? 2.763 -3.422 20.998 1.00 85.31 354 THR A O 1
ATOM 2873 N N . TYR A 1 355 ? 4.631 -2.266 21.473 1.00 82.75 355 TYR A N 1
ATOM 2874 C CA . TYR A 1 355 ? 4.372 -2.070 22.894 1.00 82.75 355 TYR A CA 1
ATOM 2875 C C . TYR A 1 355 ? 5.168 -0.860 23.438 1.00 82.75 355 TYR A C 1
ATOM 2877 O O . TYR A 1 355 ? 6.353 -0.758 23.125 1.00 82.75 355 TYR A O 1
ATOM 2885 N N . PRO A 1 356 ? 4.565 0.032 24.253 1.00 86.69 356 PRO A N 1
ATOM 2886 C CA . PRO A 1 356 ? 3.123 0.164 24.448 1.00 86.69 356 PRO A CA 1
ATOM 2887 C C . PRO A 1 356 ? 2.433 0.483 23.114 1.00 86.69 356 PRO A C 1
ATOM 2889 O O . PRO A 1 356 ? 3.023 1.110 22.233 1.00 86.69 356 PRO A O 1
ATOM 2892 N N . TYR A 1 357 ? 1.188 0.033 22.947 1.00 84.69 357 TYR A N 1
ATOM 2893 C CA . TYR A 1 357 ? 0.433 0.364 21.740 1.00 84.69 357 TYR A CA 1
ATOM 2894 C C . TYR A 1 357 ? 0.169 1.879 21.679 1.00 84.69 357 TYR A C 1
ATOM 2896 O O . TYR A 1 357 ? -0.228 2.463 22.695 1.00 84.69 357 TYR A O 1
ATOM 2904 N N . PRO A 1 358 ? 0.346 2.514 20.509 1.00 86.75 358 PRO A N 1
ATOM 2905 C CA . PRO A 1 358 ? 0.045 3.928 20.316 1.00 86.75 358 PRO A CA 1
ATOM 2906 C C . PRO A 1 358 ? -1.426 4.234 20.619 1.00 86.75 358 PRO A C 1
ATOM 2908 O O . PRO A 1 358 ? -2.322 3.410 20.413 1.00 86.75 358 PRO A O 1
ATOM 2911 N N . LYS A 1 359 ? -1.682 5.448 21.116 1.00 91.38 359 LYS A N 1
ATOM 2912 C CA . LYS A 1 359 ? -3.030 5.891 21.487 1.00 91.38 359 LYS A CA 1
ATOM 2913 C C . LYS A 1 359 ? -3.922 5.940 20.242 1.00 91.38 359 LYS A C 1
ATOM 2915 O O . LYS A 1 359 ? -3.534 6.476 19.208 1.00 91.38 359 LYS A O 1
ATOM 2920 N N . LEU A 1 360 ? -5.136 5.411 20.362 1.00 92.25 360 LEU A N 1
ATOM 2921 C CA . LEU A 1 360 ? -6.193 5.595 19.368 1.00 92.25 360 LEU A CA 1
ATOM 2922 C C . LEU A 1 360 ? -6.667 7.051 19.379 1.00 92.25 360 LEU A C 1
ATOM 2924 O O . LEU A 1 360 ? -6.817 7.633 20.458 1.00 92.25 360 LEU A O 1
ATOM 2928 N N . ASN A 1 361 ? -6.959 7.617 18.206 1.00 93.00 361 ASN A N 1
ATOM 2929 C CA . ASN A 1 361 ? -7.600 8.929 18.141 1.00 93.00 361 ASN A CA 1
ATOM 2930 C C . ASN A 1 361 ? -9.045 8.871 18.671 1.00 93.00 361 ASN A C 1
ATOM 2932 O O . ASN A 1 361 ? -9.634 7.798 18.830 1.00 93.00 361 ASN A O 1
ATOM 2936 N N . SER A 1 362 ? -9.616 10.037 18.974 1.00 91.62 362 SER A N 1
ATOM 2937 C CA . SER A 1 362 ? -10.945 10.159 19.586 1.00 91.62 362 SER A CA 1
ATOM 2938 C C . SER A 1 362 ? -12.048 9.474 18.776 1.00 91.62 362 SER A C 1
ATOM 2940 O O . SER A 1 362 ? -12.869 8.770 19.360 1.00 91.62 362 SER A O 1
ATOM 2942 N N . VAL A 1 363 ? -12.040 9.619 17.447 1.00 90.12 363 VAL A N 1
ATOM 2943 C CA . VAL A 1 363 ? -13.054 9.042 16.550 1.00 90.12 363 VAL A CA 1
ATOM 2944 C C . VAL A 1 363 ? -12.961 7.516 16.535 1.00 90.12 363 VAL A C 1
ATOM 2946 O O . VAL A 1 363 ? -13.953 6.843 16.797 1.00 90.12 363 VAL A O 1
ATOM 2949 N N . ALA A 1 364 ? -11.761 6.963 16.336 1.00 91.94 364 ALA A N 1
ATOM 2950 C CA . ALA A 1 364 ? -11.536 5.518 16.364 1.00 91.94 364 ALA A CA 1
ATOM 2951 C C . ALA A 1 364 ? -11.884 4.915 17.732 1.00 91.94 364 ALA A C 1
ATOM 2953 O O . ALA A 1 364 ? -12.516 3.866 17.810 1.00 91.94 364 ALA A O 1
ATOM 2954 N N . LYS A 1 365 ? -11.529 5.600 18.825 1.00 91.56 365 LYS A N 1
ATOM 2955 C CA . LYS A 1 365 ? -11.865 5.189 20.194 1.00 91.56 365 LYS A CA 1
ATOM 2956 C C . LYS A 1 365 ? -13.378 5.159 20.444 1.00 91.56 365 LYS A C 1
ATOM 2958 O O . LYS A 1 365 ? -13.835 4.264 21.147 1.00 91.56 365 LYS A O 1
ATOM 2963 N N . LEU A 1 366 ? -14.139 6.102 19.881 1.00 88.25 366 LEU A N 1
ATOM 2964 C CA . LEU A 1 366 ? -15.606 6.097 19.932 1.00 88.25 366 LEU A CA 1
ATOM 2965 C C . LEU A 1 366 ? -16.193 4.964 19.081 1.00 88.25 366 LEU A C 1
ATOM 2967 O O . LEU A 1 366 ? -17.036 4.227 19.579 1.00 88.25 366 LEU A O 1
ATOM 2971 N N . ALA A 1 367 ? -15.697 4.759 17.858 1.00 89.19 367 ALA A N 1
ATOM 2972 C CA . ALA A 1 367 ? -16.139 3.664 16.993 1.00 89.19 367 ALA A CA 1
ATOM 2973 C C . ALA A 1 367 ? -15.883 2.282 17.629 1.00 89.19 367 ALA A C 1
ATOM 2975 O O . ALA A 1 367 ? -16.754 1.418 17.615 1.00 89.19 367 ALA A O 1
ATOM 2976 N N . PHE A 1 368 ? -14.729 2.086 18.279 1.00 89.38 368 PHE A N 1
ATOM 2977 C CA . PHE A 1 368 ? -14.459 0.882 19.071 1.00 89.38 368 PHE A CA 1
ATOM 2978 C C . PHE A 1 368 ? -15.356 0.759 20.313 1.00 89.38 368 PHE A C 1
ATOM 2980 O O . PHE A 1 368 ? -15.707 -0.356 20.685 1.00 89.38 368 PHE A O 1
ATOM 2987 N N . ALA A 1 369 ? -15.739 1.871 20.953 1.00 87.94 369 ALA A N 1
ATOM 2988 C CA . ALA A 1 369 ? -16.659 1.866 22.096 1.00 87.94 369 ALA A CA 1
ATOM 2989 C C . ALA A 1 369 ? -18.109 1.538 21.709 1.00 87.94 369 ALA A C 1
ATOM 2991 O O . ALA A 1 369 ? -18.871 1.082 22.554 1.00 87.94 369 ALA A O 1
ATOM 2992 N N . GLN A 1 370 ? -18.477 1.771 20.448 1.00 88.19 370 GLN A N 1
ATOM 2993 C CA . GLN A 1 370 ? -19.769 1.393 19.879 1.00 88.19 370 GLN A CA 1
ATOM 2994 C C . GLN A 1 370 ? -19.830 -0.084 19.476 1.00 88.19 370 GLN A C 1
ATOM 2996 O O . GLN A 1 370 ? -20.925 -0.587 19.234 1.00 88.19 370 GLN A O 1
ATOM 3001 N N . LEU A 1 371 ? -18.701 -0.802 19.407 1.00 88.06 371 LEU A N 1
ATOM 3002 C CA . LEU A 1 371 ? -18.754 -2.234 19.127 1.00 88.06 371 LEU A CA 1
ATOM 3003 C C . LEU A 1 371 ? -19.481 -2.971 20.278 1.00 88.06 371 LEU A C 1
ATOM 3005 O O . LEU A 1 371 ? -19.187 -2.711 21.449 1.00 88.06 371 LEU A O 1
ATOM 3009 N N . PRO A 1 372 ? -20.416 -3.887 19.958 1.00 82.19 372 PRO A N 1
ATOM 3010 C CA . PRO A 1 372 ? -21.238 -4.619 20.923 1.00 82.19 372 PRO A CA 1
ATOM 3011 C C . PRO A 1 372 ? -20.460 -5.167 22.126 1.00 82.19 372 PRO A C 1
ATOM 3013 O O . PRO A 1 372 ? -19.476 -5.893 21.972 1.00 82.19 372 PRO A O 1
ATOM 3016 N N . SER A 1 373 ? -20.909 -4.806 23.331 1.00 71.88 373 SER A N 1
ATOM 3017 C CA . SER A 1 373 ? -20.236 -5.115 24.601 1.00 71.88 373 SER A CA 1
ATOM 3018 C C . SER A 1 373 ? -21.215 -5.311 25.768 1.00 71.88 373 SER A C 1
ATOM 3020 O O . SER A 1 373 ? -20.951 -4.870 26.885 1.00 71.88 373 SER A O 1
ATOM 3022 N N . GLU A 1 374 ? -22.353 -5.955 25.501 1.00 55.25 374 GLU A N 1
ATOM 3023 C CA . GLU A 1 374 ? -23.405 -6.240 26.491 1.00 55.25 374 GLU A CA 1
ATOM 3024 C C . GLU A 1 374 ? -23.683 -7.737 26.611 1.00 55.25 374 GLU A C 1
ATOM 3026 O O . GLU A 1 374 ? -23.788 -8.411 25.562 1.00 55.25 374 GLU A O 1
#

Organism: NCBI:txid1234261

Sequence (374 aa):
MLNDRAQTPTTQEQQTLYNEFILMYGTHYISRAIVGGRANIYTFMNKDYVKKYSREELNEQLGWSVQISGYEELLNDLFGPDDPYPPTQPRTPIPYSNYKILPSRGTNRSPSPRGRRHVNEETTTEFRENSYSRSDYLPSVKSHGDSQSTWSTWLANVAKQPVVINRTVSLISNLLYKYPQVQKHLRLTIDYYIKNGKLPTLFQLTWGRTSKSLPLSLSSTVGPIPGLDVVGCGYDIFALETKLCLLDKTNMTEQEQYTDPLNSTRTYSLPNGYFAINTPRSFSIDGTILITSVEGYFRSTRSVSETSNPGFFGLGASYQRTETRSLYRRFYQEYYNLALTLKQIMWYTLSVTTYPYPKLNSVAKLAFAQLPSE

Secondary structure (DSSP, 8-state):
---TT-----SHHHHHHHHHHHHHHBSEEEEEEEEEEEEEEEEEEEHHHHHHS-HHHHHHHHT-----TTHHHHHHHHH-TT-S----PPS---------------------SS--PPPPHHHHHHHHHHEEEEEEEES-----SSHHHHHHHHHHHHTTS-EEEEEEEEEGGGGGTT-HHHHHHHHHHHHHHHHHTSPPPTGGGSS--------------S-PSTTTTTTTEEEETTTTEEEEE-B-----SSEEEEEETTEEEEEEEEETTEEEEE-SS-----EEEEE-SHHHHHHHH----SSSSPPTT-------HHHHHHHHHHHHTS-EEEEEEEEEEEEEEEEE-SSSPPPBPHHHHHHHHTS---

pLDDT: mean 73.98, std 20.59, range [25.58, 94.94]

Foldseek 3Di:
DFFLQQAFDDALVLLVLLVVLCVFFNFWAQQKFFKFKKKKKKKWFFQVLVVVDDPVVVVVLVPPVPPVPPPVVVCCVLVPPPDPPDDPDDDDDDDDDDDDDDPDDDDDDDDDDDDDDPPDVVNNVVRVVRIDMDMAIVVGDDDPPDPVVRVVVRNVVSLVAIAGLFTAIAGPLLVVPSNVNLSVNSVLQSVLCVVPVFGDRPCRSVNDDHDDDDDDDDDDDDDADHPPVRHQGGAHLSQLDTHGHFFDPPPQPDWDWDAQLSHNVDIHTDRPQKDKAFPNFFDWPWDKDWALDLVSVCVLQVQRDHPDDGSDGRSSPRPPVVVSVVVVCSNPVVNIIITMTMTGTGGIMMRGDPPPHGHTDPVNVVSSSSNDRD

InterPro domains:
  IPR020863 Membrane attack complex component/perforin domain, conserved site [PS00279] (18-29)
  IPR020864 Membrane attack complex component/perforin (MACPF) domain [PF01823] (9-193)
  IPR020864 Membrane attack complex component/perforin (MACPF) domain [PS51412] (1-201)

Radius of gyration: 25.22 Å; chains: 1; bounding box: 71×40×66 Å